Protein 6EF6 (pdb70)

Sequence (325 aa):
DVTIAQQALTHYDVSDNASLRLLNLSENATYLVEDGEHQSILRVHRQDYHQPHEIESELDWLAALRTDSDVTVPTVVPARDGRRVVTVDPADVPRHVVHFEMVGGAEPDEESLTLDDFQTLGRRITASLHEHSQRWTRPAGFGRFSWDWEHCLGDTPRWGRWQDAEGVGASETALLTRAQDLLHRKLEEYGSGPDRYGLIHADLRRLANLLVDSSTPQRTITVIDFDDCGFGWYFYDFGTAVSFIEHDPRLGEEWQESWVAGYRSRREELPAADEAMLPSFVFLRRLLLLAWMGSHTHSRESATTKAISSYAAGSCALAERYLSSDDGLRLT

B-factor: mean 31.36, std 17.3, range [11.2, 111.58]

InterPro domains:
  IPR002575 Aminoglycoside phosphotransferase [PF01636] (32-273)
  IPR008266 Tyrosine-protein kinase, active site [PS00109] (207-219)
  IPR011009 Protein kinase-like domain superfamily [SSF56112] (9-304)
  IPR050249 Pseudomonas-type Homoserine Kinase [PTHR21064] (10-305)

Foldseek 3Di:
DVVVVLVCCVQAPADSPWDWDFFPDDPFTKTWTHRPPFTWIKTKDDPPPDDVLQVVLLVQLQVCCCVPFPAAAWDWDATPVRHAWDWDDDPPDIIIMTITGDDQQGDPVRAWADLVCLLVLLQNLLRSLVCFLVDDGDVPRDDDEPDCCCPDNVNPVLAFLCLAQQNDDVLCVLLVVLVVLLVVLDVVVDQDSVFKTKGLLQSARSQFTFNDPDPPTRTYGYRSVNIDIYTSLLSLLNNCAPNLLPPCNVVSLVSSQNSNCVRDDQDPSNSQCNLSSVLSNLRRVSSNLRSVDDDPVSSVVSSVSSVSSSLQSVCCVVVSNRDSD

Nearest PDB structures (foldseek):
  6ef6-assembly1_A  TM=1.003E+00  e=2.835E-58  Mycolicibacterium smegmatis MC2 155
  6sun-assembly1_A  TM=7.916E-01  e=2.043E-15  Bacillus pumilus
  6sul-assembly2_C  TM=7.879E-01  e=2.146E-15  Bacillus pumilus
  6sv5-assembly1_A  TM=7.777E-01  e=1.215E-14  Bacillus pumilus
  4or5-assembly2_F  TM=3.124E-01  e=9.140E-03  Homo sapiens

Secondary structure (DSSP, 8-state):
-HHHHHHHHTTSSS-TT-EEEE-S-SSSEEEEEEETTEEEEEEEPPTTS--HHHHHHHHHHHHHHHHHSS-B---B---TTS-S-EEE------EEEEEEE--TT-SSSP-B--TT-HHHHHHHHHHHHHHHHH--PPTT----B-SHHHHTSSS-TT--GGGSTT--HHHHHHHHHHHHHHHHHHHHH---TTTEEEE-S---GGGEEES-SSSSS-EEE--GGG-EEEETTHHHHHHTTT-TT-TTHHHHHHHHHHHHHTTS---HHHHTTHHHHHHHHHHHHHHHHHHT--SHHHHHHHHHHHHHHHHHHHHHHHTTTS---

Structure (mmCIF, N/CA/C/O backbone):
data_6EF6
#
_entry.id   6EF6
#
_cell.length_a   72.010
_cell.length_b   70.050
_cell.length_c   60.720
_cell.angle_alpha   90.00
_cell.angle_beta   95.12
_cell.angle_gamma   90.00
#
_symmetry.space_group_name_H-M   'C 1 2 1'
#
loop_
_entity.id
_entity.type
_entity.pdbx_description
1 polymer 'Aminoglycoside phosphotransferase'
2 non-polymer 'BENZOIC ACID'
3 non-polymer (2R)-1-methoxypropan-2-amine
4 non-polymer 'SODIUM ION'
5 non-polymer 'ACETATE ION'
6 water water
#
loop_
_atom_site.group_PDB
_atom_site.id
_atom_site.type_symbol
_atom_site.label_atom_id
_atom_site.label_alt_id
_atom_site.label_comp_id
_atom_site.label_asym_id
_atom_site.label_entity_id
_atom_site.label_seq_id
_atom_site.pdbx_PDB_ins_code
_atom_site.Cartn_x
_atom_site.Cartn_y
_atom_site.Cartn_z
_atom_site.occupancy
_atom_site.B_iso_or_equiv
_atom_site.auth_seq_id
_atom_site.auth_comp_id
_atom_site.auth_asym_id
_atom_site.auth_atom_id
_atom_site.pdbx_PDB_model_num
ATOM 1 N N . ASP A 1 27 ? -0.039 28.524 26.739 1.00 57.02 7 ASP A N 1
ATOM 2 C CA . ASP A 1 27 ? 1.330 28.102 26.443 1.00 65.85 7 ASP A CA 1
ATOM 3 C C . ASP A 1 27 ? 1.390 26.910 25.497 1.00 63.24 7 ASP A C 1
ATOM 4 O O . ASP A 1 27 ? 2.477 26.475 25.103 1.00 51.30 7 ASP A O 1
ATOM 12 N N . VAL A 1 28 ? 0.220 26.378 25.143 1.00 65.01 8 VAL A N 1
ATOM 13 C CA . VAL A 1 28 ? 0.170 25.258 24.210 1.00 56.16 8 VAL A CA 1
ATOM 14 C C . VAL A 1 28 ? 0.587 25.714 22.823 1.00 51.76 8 VAL A C 1
ATOM 15 O O . VAL A 1 28 ? 1.275 24.985 22.099 1.00 50.14 8 VAL A O 1
ATOM 28 N N . THR A 1 29 ? 0.167 26.921 22.425 1.00 50.94 9 THR A N 1
ATOM 29 C CA . THR A 1 29 ? 0.582 27.459 21.134 1.00 51.52 9 THR A CA 1
ATOM 30 C C . THR A 1 29 ? 2.084 27.712 21.106 1.00 42.56 9 THR A C 1
ATOM 31 O O . THR A 1 29 ? 2.714 27.543 20.060 1.00 49.01 9 THR A O 1
ATOM 42 N N . ILE A 1 30 ? 2.680 28.106 22.235 1.00 41.88 10 ILE A N 1
ATOM 43 C CA . ILE A 1 30 ? 4.131 28.245 22.272 1.00 39.93 10 ILE A CA 1
ATOM 44 C C . ILE A 1 30 ? 4.786 26.891 22.072 1.00 39.59 10 ILE A C 1
ATOM 45 O O . ILE A 1 30 ? 5.772 26.763 21.336 1.00 36.80 10 ILE A O 1
ATOM 61 N N . ALA A 1 31 ? 4.259 25.858 22.726 1.00 36.48 11 ALA A N 1
ATOM 62 C CA . ALA A 1 31 ? 4.802 24.524 22.538 1.00 33.42 11 ALA A CA 1
ATOM 63 C C . ALA A 1 31 ? 4.715 24.095 21.083 1.00 34.13 11 ALA A C 1
ATOM 64 O O . ALA A 1 31 ? 5.670 23.524 20.544 1.00 33.43 11 ALA A O 1
ATOM 71 N N . GLN A 1 32 ? 3.601 24.400 20.419 1.00 38.68 12 GLN A N 1
ATOM 72 C CA . GLN A 1 32 ? 3.458 24.043 19.012 1.00 38.72 12 GLN A CA 1
ATOM 73 C C . GLN A 1 32 ? 4.439 24.815 18.148 1.00 39.41 12 GLN A C 1
ATOM 74 O O . GLN A 1 32 ? 5.076 24.243 17.257 1.00 39.72 12 GLN A O 1
ATOM 88 N N . GLN A 1 33 ? 4.557 26.129 18.376 1.00 41.11 13 GLN A N 1
ATOM 89 C CA . GLN A 1 33 ? 5.566 26.898 17.653 1.00 41.32 13 GLN A CA 1
ATOM 90 C C . GLN A 1 33 ? 6.931 26.262 17.807 1.00 34.93 13 GLN A C 1
ATOM 91 O O . GLN A 1 33 ? 7.711 26.200 16.847 1.00 37.41 13 GLN A O 1
ATOM 105 N N . ALA A 1 34 ? 7.260 25.828 19.025 1.00 32.68 14 ALA A N 1
ATOM 106 C CA . ALA A 1 34 ? 8.593 25.305 19.285 1.00 31.03 14 ALA A CA 1
ATOM 107 C C . ALA A 1 34 ? 8.857 24.017 18.524 1.00 31.69 14 ALA A C 1
ATOM 108 O O . ALA A 1 34 ? 10.012 23.725 18.187 1.00 31.79 14 ALA A O 1
ATOM 115 N N . LEU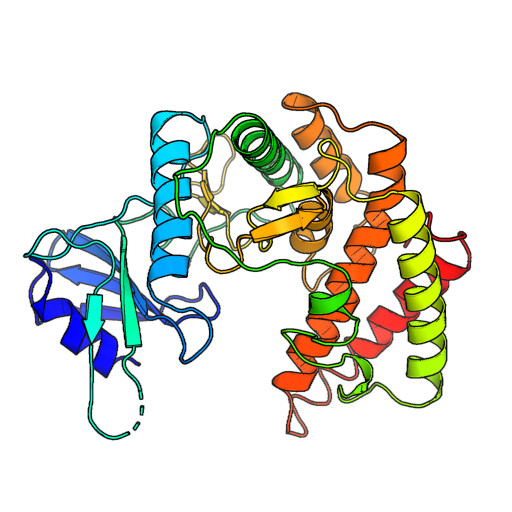 A 1 35 ? 7.824 23.220 18.274 1.00 33.28 15 LEU A N 1
ATOM 116 C CA . LEU A 1 35 ? 8.010 21.957 17.565 1.00 35.39 15 LEU A CA 1
ATOM 117 C C . LEU A 1 35 ? 8.677 22.151 16.218 1.00 36.37 15 LEU A C 1
ATOM 118 O O . LEU A 1 35 ? 9.397 21.262 15.752 1.00 36.03 15 LEU A O 1
ATOM 134 N N . THR A 1 36 ? 8.453 23.280 15.557 1.00 35.25 16 THR A N 1
ATOM 135 C CA . THR A 1 36 ? 9.052 23.414 14.237 1.00 36.40 16 THR A CA 1
ATOM 136 C C . THR A 1 36 ? 10.572 23.460 14.312 1.00 36.38 16 THR A C 1
ATOM 137 O O . THR A 1 36 ? 11.230 23.290 13.276 1.00 36.91 16 THR A O 1
ATOM 148 N N . HIS A 1 37 ? 11.140 23.701 15.493 1.00 33.88 17 HIS A N 1
ATOM 149 C CA . HIS A 1 37 ? 12.593 23.789 15.645 1.00 33.28 17 HIS A CA 1
ATOM 150 C C . HIS A 1 37 ? 13.252 22.452 15.945 1.00 34.65 17 HIS A C 1
ATOM 151 O O . HIS A 1 37 ? 14.473 22.392 16.070 1.00 35.84 17 HIS A O 1
ATOM 165 N N . TYR A 1 38 ? 12.491 21.382 16.012 1.00 33.15 18 TYR A N 1
ATOM 166 C CA . TYR A 1 38 ? 12.982 20.063 16.346 1.00 36.60 18 TYR A CA 1
ATOM 167 C C . TYR A 1 38 ? 12.570 19.085 15.257 1.00 41.89 18 TYR A C 1
ATOM 168 O O . TYR A 1 38 ? 11.664 19.346 14.459 1.00 37.95 18 TYR A O 1
ATOM 186 N N . ASP A 1 39 ? 13.266 17.950 15.229 1.00 38.85 19 ASP A N 1
ATOM 187 C CA . ASP A 1 39 ? 13.024 16.952 14.206 1.00 36.02 19 ASP A CA 1
ATOM 188 C C . ASP A 1 39 ? 11.727 16.199 14.415 1.00 45.20 19 ASP A C 1
ATOM 189 O O . ASP A 1 39 ? 11.217 15.599 13.463 1.00 57.71 19 ASP A O 1
ATOM 198 N N . VAL A 1 40 ? 11.170 16.232 15.619 1.00 39.68 20 VAL A N 1
ATOM 199 C CA . VAL A 1 40 ? 9.866 15.632 15.830 1.00 47.10 20 VAL A CA 1
ATOM 200 C C . VAL A 1 40 ? 8.820 16.380 15.007 1.00 44.70 20 VAL A C 1
ATOM 201 O O . VAL A 1 40 ? 8.868 17.609 14.863 1.00 45.77 20 VAL A O 1
ATOM 214 N N . SER A 1 41 ? 7.863 15.630 14.464 1.00 44.30 21 SER A N 1
ATOM 215 C CA . SER A 1 41 ? 6.848 16.206 13.585 1.00 39.12 21 SER A CA 1
ATOM 216 C C . SER A 1 41 ? 6.188 17.427 14.224 1.00 42.58 21 SER A C 1
ATOM 217 O O . SER A 1 41 ? 5.921 17.461 15.431 1.00 38.66 21 SER A O 1
ATOM 225 N N . ASP A 1 42 ? 5.928 18.439 13.392 1.00 43.86 22 ASP A N 1
ATOM 226 C CA . ASP A 1 42 ? 5.253 19.649 13.845 1.00 43.12 22 ASP A CA 1
ATOM 227 C C . ASP A 1 42 ? 3.813 19.368 14.266 1.00 42.13 22 ASP A C 1
ATOM 228 O O . ASP A 1 42 ? 3.233 20.154 15.028 1.00 41.53 22 ASP A O 1
ATOM 237 N N . ASN A 1 43 ? 3.232 18.264 13.804 1.00 41.69 23 ASN A N 1
ATOM 238 C CA . ASN A 1 43 ? 1.890 17.854 14.205 1.00 44.69 23 ASN A CA 1
ATOM 239 C C . ASN A 1 43 ? 1.895 16.777 15.289 1.00 45.41 23 ASN A C 1
ATOM 240 O O . ASN A 1 43 ? 0.882 16.091 15.477 1.00 52.03 23 ASN A O 1
ATOM 251 N N . ALA A 1 44 ? 3.004 16.628 16.010 1.00 38.57 24 ALA A N 1
ATOM 252 C CA . ALA A 1 44 ? 3.083 15.685 17.118 1.00 37.98 24 ALA A CA 1
ATOM 253 C C . ALA A 1 44 ? 2.023 16.033 18.151 1.00 42.35 24 ALA A C 1
ATOM 254 O O . ALA A 1 44 ? 1.623 17.192 18.297 1.00 42.26 24 ALA A O 1
ATOM 261 N N . SER A 1 45 ? 1.552 15.021 18.863 1.00 41.09 25 SER A N 1
ATOM 262 C CA . SER A 1 45 ? 0.597 15.279 19.923 1.00 41.56 25 SER A CA 1
ATOM 263 C C . SER A 1 45 ? 1.328 15.825 21.142 1.00 37.07 25 SER A C 1
ATOM 264 O O . SER A 1 45 ? 2.497 15.505 21.390 1.00 38.79 25 SER A O 1
ATOM 272 N N . LEU A 1 46 ? 0.629 16.677 21.883 1.00 39.40 26 LEU A N 1
ATOM 273 C CA . LEU A 1 46 ? 1.129 17.269 23.115 1.00 37.85 26 LEU A CA 1
ATOM 274 C C . LEU A 1 46 ? 0.157 16.974 24.245 1.00 38.92 26 LEU A C 1
ATOM 275 O O . LEU A 1 46 ? -1.052 17.145 24.088 1.00 41.30 26 LEU A O 1
ATOM 291 N N . ARG A 1 47 ? 0.689 16.534 25.375 1.00 35.35 27 ARG A N 1
ATOM 292 C CA . ARG A 1 47 ? -0.086 16.217 26.575 1.00 35.08 27 ARG A CA 1
ATOM 293 C C . ARG A 1 47 ? 0.534 17.008 27.715 1.00 34.34 27 ARG A C 1
ATOM 294 O O . ARG A 1 47 ? 1.720 16.822 28.030 1.00 34.19 27 ARG A O 1
ATOM 315 N N . LEU A 1 48 ? -0.244 17.883 28.341 1.00 34.66 28 LEU A N 1
ATOM 316 C CA . LEU A 1 48 ? 0.275 18.643 29.482 1.00 34.36 28 LEU A CA 1
ATOM 317 C C . LEU A 1 48 ? 0.510 17.731 30.684 1.00 29.97 28 LEU A C 1
ATOM 318 O O . LEU A 1 48 ? -0.403 17.037 31.136 1.00 34.28 28 LEU A O 1
ATOM 334 N N . LEU A 1 49 ? 1.730 17.753 31.224 1.00 31.69 29 LEU A N 1
ATOM 335 C CA . LEU A 1 49 ? 2.098 16.929 32.370 1.00 34.77 29 LEU A CA 1
ATOM 336 C C . LEU A 1 49 ? 1.962 17.717 33.673 1.00 33.17 29 LEU A C 1
ATOM 337 O O . LEU A 1 49 ? 2.045 18.948 33.698 1.00 33.45 29 LEU A O 1
ATOM 353 N N . ASN A 1 50 ? 1.751 16.994 34.769 1.00 30.82 30 ASN A N 1
ATOM 354 C CA . ASN A 1 50 ? 1.542 17.626 36.076 1.00 29.11 30 ASN A CA 1
ATOM 355 C C . ASN A 1 50 ? 2.870 17.750 36.829 1.00 30.61 30 ASN A C 1
ATOM 356 O O . ASN A 1 50 ? 3.033 17.296 37.960 1.00 34.35 30 ASN A O 1
ATOM 367 N N . LEU A 1 51 ? 3.801 18.402 36.175 1.00 27.90 31 LEU A N 1
ATOM 368 C CA . LEU A 1 51 ? 5.159 18.554 36.672 1.00 29.01 31 LEU A CA 1
ATOM 369 C C . LEU A 1 51 ? 5.554 20.001 36.449 1.00 42.42 31 LEU A C 1
ATOM 370 O O . LEU A 1 51 ? 5.175 20.602 35.440 1.00 56.29 31 LEU A O 1
ATOM 386 N N . SER A 1 52 ? 6.290 20.561 37.405 1.00 40.48 32 SER A N 1
ATOM 387 C CA . SER A 1 52 ? 6.938 21.864 37.267 1.00 34.16 32 SER A CA 1
ATOM 388 C C . SER A 1 52 ? 5.981 23.043 37.363 1.00 30.98 32 SER A C 1
ATOM 389 O O . SER A 1 52 ? 4.819 22.910 37.022 1.00 32.95 32 SER A O 1
ATOM 397 N N . GLU A 1 53 ? 6.474 24.215 37.768 1.00 36.81 33 GLU A N 1
ATOM 398 C CA . GLU A 1 53 ? 5.708 25.450 37.608 1.00 44.07 33 GLU A CA 1
ATOM 399 C C . GLU A 1 53 ? 5.683 25.930 36.158 1.00 38.96 33 GLU A C 1
ATOM 400 O O . GLU A 1 53 ? 4.843 26.764 35.801 1.00 39.57 33 GLU A O 1
ATOM 412 N N . ASN A 1 54 ? 6.601 25.455 35.329 1.00 28.59 34 ASN A N 1
ATOM 413 C CA . ASN A 1 54 ? 6.569 25.714 33.900 1.00 29.49 34 ASN A CA 1
ATOM 414 C C . ASN A 1 54 ? 5.614 24.715 33.255 1.00 32.05 34 ASN A C 1
ATOM 415 O O . ASN A 1 54 ? 5.305 23.658 33.822 1.00 39.57 34 ASN A O 1
ATOM 426 N N . ALA A 1 55 ? 5.134 25.053 32.069 1.00 30.99 35 ALA A N 1
ATOM 427 C CA . ALA A 1 55 ? 4.290 24.136 31.311 1.00 31.53 35 ALA A CA 1
ATOM 428 C C . ALA A 1 55 ? 5.188 23.092 30.658 1.00 32.51 35 ALA A C 1
ATOM 429 O O . ALA A 1 55 ? 6.053 23.436 29.854 1.00 34.11 35 ALA A O 1
ATOM 436 N N . THR A 1 56 ? 4.995 21.821 31.002 1.00 27.19 36 THR A N 1
ATOM 437 C CA . THR A 1 56 ? 5.807 20.724 30.490 1.00 30.51 36 THR A CA 1
ATOM 438 C C . THR A 1 56 ? 4.900 19.715 29.799 1.00 28.72 36 THR A C 1
ATOM 439 O O . THR A 1 56 ? 3.827 19.393 30.319 1.00 32.38 36 THR A O 1
ATOM 450 N N . TYR A 1 57 ? 5.277 19.298 28.590 1.00 28.98 37 TYR A N 1
ATOM 451 C CA . TYR A 1 57 ? 4.418 18.497 27.727 1.00 28.89 37 TYR A CA 1
ATOM 452 C C . TYR A 1 57 ? 5.108 17.205 27.326 1.00 32.89 37 TYR A C 1
ATOM 453 O O . TYR A 1 57 ? 6.297 17.195 26.982 1.00 31.66 37 TYR A O 1
ATOM 471 N N . LEU A 1 58 ? 4.341 16.122 27.330 1.00 34.02 38 LEU A N 1
ATOM 472 C CA . LEU A 1 58 ? 4.765 14.879 26.701 1.00 31.44 38 LEU A CA 1
ATOM 473 C C . LEU A 1 58 ? 4.508 15.000 25.212 1.00 29.63 38 LEU A C 1
ATOM 474 O O . LEU A 1 58 ? 3.367 15.229 24.797 1.00 32.31 38 LEU A O 1
ATOM 490 N N . VAL A 1 59 ? 5.559 14.848 24.411 1.00 30.88 39 VAL A N 1
ATOM 491 C CA . VAL A 1 59 ? 5.472 14.937 22.953 1.00 30.94 39 VAL A CA 1
ATOM 492 C C . VAL A 1 59 ? 5.447 13.522 22.396 1.00 36.26 39 VAL A C 1
ATOM 493 O O . VAL A 1 59 ? 6.365 12.734 22.659 1.00 35.30 39 VAL A O 1
ATOM 506 N N . GLU A 1 60 ? 4.441 13.201 21.586 1.00 37.75 40 GLU A N 1
ATOM 507 C CA . GLU A 1 60 ? 4.301 11.853 21.042 1.00 37.64 40 GLU A CA 1
ATOM 508 C C . GLU A 1 60 ? 4.153 11.925 19.532 1.00 37.34 40 GLU A C 1
ATOM 509 O O . GLU A 1 60 ? 3.244 12.587 19.027 1.00 40.71 40 GLU A O 1
ATOM 521 N N . ASP A 1 61 ? 5.052 11.249 18.825 1.00 46.24 41 ASP A N 1
ATOM 522 C CA . ASP A 1 61 ? 5.110 11.274 17.364 1.00 48.91 41 ASP A CA 1
ATOM 523 C C . ASP A 1 61 ? 5.269 9.816 16.951 1.00 48.99 41 ASP A C 1
ATOM 524 O O . ASP A 1 61 ? 6.388 9.304 16.876 1.00 62.25 41 ASP A O 1
ATOM 533 N N . GLY A 1 62 ? 4.148 9.142 16.706 1.00 47.26 42 GLY A N 1
ATOM 534 C CA . GLY A 1 62 ? 4.178 7.708 16.506 1.00 52.38 42 GLY A CA 1
ATOM 535 C C . GLY A 1 62 ? 4.803 7.018 17.701 1.00 53.00 42 GLY A C 1
ATOM 536 O O . GLY A 1 62 ? 4.273 7.097 18.812 1.00 50.24 42 GLY A O 1
ATOM 540 N N . GLU A 1 63 ? 5.955 6.373 17.497 1.00 60.34 43 GLU A N 1
A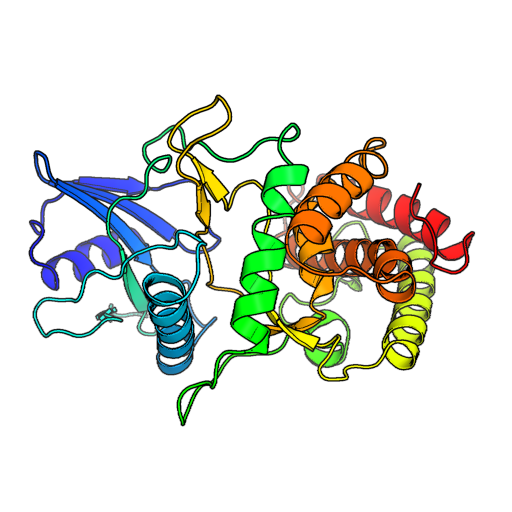TOM 541 C CA . GLU A 1 63 ? 6.648 5.697 18.590 1.00 55.37 43 GLU A CA 1
ATOM 542 C C . GLU A 1 63 ? 7.446 6.662 19.453 1.00 46.72 43 GLU A C 1
ATOM 543 O O . GLU A 1 63 ? 7.669 6.388 20.637 1.00 51.42 43 GLU A O 1
ATOM 555 N N . HIS A 1 64 ? 7.895 7.779 18.888 1.00 44.83 44 HIS A N 1
ATOM 556 C CA . HIS A 1 64 ? 8.800 8.671 19.599 1.00 39.09 44 HIS A CA 1
ATOM 557 C C . HIS A 1 64 ? 8.081 9.376 20.746 1.00 36.53 44 HIS A C 1
ATOM 558 O O . HIS A 1 64 ? 6.964 9.871 20.577 1.00 38.91 44 HIS A O 1
ATOM 572 N N . GLN A 1 65 ? 8.712 9.395 21.919 1.00 37.06 45 GLN A N 1
ATOM 573 C CA . GLN A 1 65 ? 8.276 10.199 23.053 1.00 35.38 45 GLN A CA 1
ATOM 574 C C . GLN A 1 65 ? 9.407 11.120 23.472 1.00 31.90 45 GLN A C 1
ATOM 575 O O . GLN A 1 65 ? 10.575 10.730 23.420 1.00 33.04 45 GLN A O 1
ATOM 589 N N . SER A 1 66 ? 9.057 12.344 23.866 1.00 30.07 46 SER A N 1
ATOM 590 C CA . SER A 1 66 ? 10.014 13.279 24.452 1.00 26.72 46 SER A CA 1
ATOM 591 C C . SER A 1 66 ? 9.250 14.309 25.276 1.00 26.38 46 SER A C 1
ATOM 592 O O . SER A 1 66 ? 8.028 14.250 25.384 1.00 28.24 46 SER A O 1
ATOM 600 N N . ILE A 1 67 ? 9.990 15.209 25.920 1.00 25.75 47 ILE A N 1
ATOM 601 C CA . ILE A 1 67 ? 9.418 16.161 26.864 1.00 27.66 47 ILE A CA 1
ATOM 602 C C . ILE A 1 67 ? 9.798 17.584 26.482 1.00 26.90 47 ILE A C 1
ATOM 603 O O . ILE A 1 67 ? 10.984 17.900 26.304 1.00 28.51 47 ILE A O 1
ATOM 619 N N . LEU A 1 68 ? 8.804 18.457 26.382 1.00 25.13 48 LEU A N 1
ATOM 620 C CA . LEU A 1 68 ? 9.051 19.852 26.037 1.00 28.03 48 LEU A CA 1
ATOM 621 C C . LEU A 1 68 ? 8.704 20.747 27.228 1.00 26.00 48 LEU A C 1
ATOM 622 O O . LEU A 1 68 ? 7.567 20.717 27.717 1.00 29.69 48 LEU A O 1
ATOM 638 N N . ARG A 1 69 ? 9.663 21.534 27.704 1.00 25.12 49 ARG A N 1
ATOM 639 C CA . ARG A 1 69 ? 9.461 22.451 28.822 1.00 22.60 49 ARG A CA 1
ATOM 640 C C . AR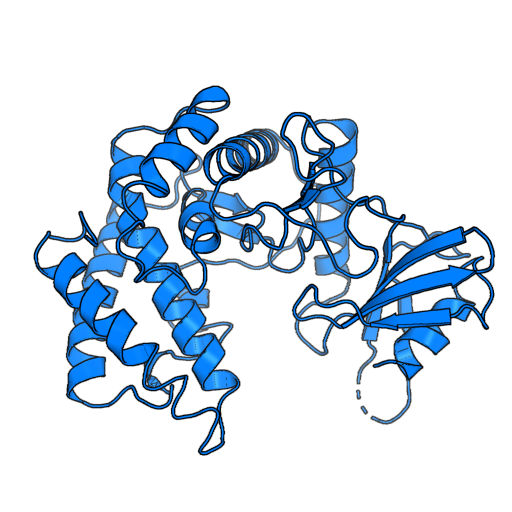G A 1 69 ? 9.360 23.894 28.318 1.00 24.62 49 ARG A C 1
ATOM 641 O O . ARG A 1 69 ? 10.332 24.429 27.766 1.00 27.96 49 ARG A O 1
ATOM 662 N N . VAL A 1 70 ? 8.213 24.535 28.527 1.00 24.19 50 VAL A N 1
ATOM 663 C CA . VAL A 1 70 ? 8.008 25.935 28.146 1.00 25.95 50 VAL A CA 1
ATOM 664 C C . VAL A 1 70 ? 8.181 26.798 29.399 1.00 27.04 50 VAL A C 1
ATOM 665 O O . VAL A 1 70 ? 7.379 26.728 30.332 1.00 27.98 50 VAL A O 1
ATOM 678 N N . HIS A 1 71 ? 9.216 27.635 29.433 1.00 27.41 51 HIS A N 1
ATOM 679 C CA . HIS A 1 71 ? 9.519 28.401 30.637 1.00 26.62 51 HIS A CA 1
ATOM 680 C C . HIS A 1 71 ? 8.511 29.515 30.836 1.00 29.59 51 HIS A C 1
ATOM 681 O O . HIS A 1 71 ? 8.114 30.209 29.892 1.00 30.60 51 HIS A O 1
ATOM 695 N N . ARG A 1 72 ? 8.072 29.679 32.075 1.00 28.65 52 ARG A N 1
ATOM 696 C CA . ARG A 1 72 ? 7.176 30.771 32.343 1.00 32.10 52 ARG A CA 1
ATOM 697 C C . ARG A 1 72 ? 7.879 32.109 32.113 1.00 31.50 52 ARG A C 1
ATOM 698 O O . ARG A 1 72 ? 9.106 32.203 32.033 1.00 34.47 52 ARG A O 1
ATOM 719 N N . GLN A 1 73 ? 7.063 33.138 31.923 1.00 37.96 53 GLN A N 1
ATOM 720 C CA . GLN A 1 73 ? 7.571 34.443 31.542 1.00 44.58 53 GLN A CA 1
ATOM 721 C C . GLN A 1 73 ? 8.360 35.061 32.686 1.00 45.79 53 GLN A C 1
ATOM 722 O O . GLN A 1 73 ? 7.986 34.943 33.852 1.00 45.31 53 GLN A O 1
ATOM 736 N N . ASP A 1 74 ? 9.481 35.694 32.348 1.00 50.65 54 ASP A N 1
ATOM 737 C CA . ASP A 1 74 ? 10.217 36.628 33.190 1.00 55.15 54 ASP A CA 1
ATOM 738 C C . ASP A 1 74 ? 11.049 35.966 34.292 1.00 52.08 54 ASP A C 1
ATOM 739 O O . ASP A 1 74 ? 11.800 36.666 34.969 1.00 59.91 54 ASP A O 1
ATOM 748 N N . TYR A 1 75 ? 10.963 34.655 34.493 1.00 43.07 55 TYR A N 1
ATOM 749 C CA . TYR A 1 75 ? 11.672 34.066 35.632 1.00 37.64 55 TYR A CA 1
ATOM 750 C C . TYR A 1 75 ? 13.168 33.964 35.377 1.00 35.68 55 TYR A C 1
ATOM 751 O O . TYR A 1 75 ? 13.961 34.273 36.273 1.00 48.54 55 TYR A O 1
ATOM 769 N N . HIS A 1 76 ? 13.587 33.535 34.176 1.00 27.40 56 HIS A N 1
ATOM 770 C CA . HIS A 1 76 ? 15.005 33.440 33.864 1.00 26.34 56 HIS A CA 1
ATOM 771 C C . HIS A 1 76 ? 15.309 34.127 32.546 1.00 31.65 56 HIS A C 1
ATOM 772 O O . HIS A 1 76 ? 14.463 34.189 31.650 1.00 32.31 56 HIS A O 1
ATOM 786 N N . GLN A 1 77 ? 16.560 34.573 32.426 1.00 31.10 57 GLN A N 1
ATOM 787 C CA . GLN A 1 77 ? 17.169 34.916 31.155 1.00 35.00 57 GLN A CA 1
ATOM 788 C C . GLN A 1 77 ? 17.773 33.676 30.516 1.00 32.48 57 GLN A C 1
ATOM 789 O O . GLN A 1 77 ? 18.079 32.693 31.196 1.00 26.42 57 GLN A O 1
ATOM 803 N N . PRO A 1 78 ? 18.024 33.692 29.213 1.00 31.45 58 PRO A N 1
ATOM 804 C CA . PRO A 1 78 ? 18.510 32.456 28.575 1.00 28.53 58 PRO A CA 1
ATOM 805 C C . PRO A 1 78 ? 19.855 31.976 29.088 1.00 25.99 58 PRO A C 1
ATOM 806 O O . PRO A 1 78 ? 20.048 30.770 29.197 1.00 27.05 58 PRO A O 1
ATOM 817 N N . HIS A 1 79 ? 20.785 32.867 29.412 1.00 26.80 59 HIS A N 1
ATOM 818 C CA . HIS A 1 79 ? 22.082 32.416 29.906 1.00 29.67 59 HIS A CA 1
ATOM 819 C C . HIS A 1 79 ? 21.953 31.669 31.222 1.00 25.66 59 HIS A C 1
ATOM 820 O O . HIS A 1 79 ? 22.729 30.747 31.492 1.00 26.47 59 HIS A O 1
ATOM 834 N N . GLU A 1 80 ? 20.966 32.040 32.050 1.00 27.82 60 GLU A N 1
ATOM 835 C CA . GLU A 1 80 ? 20.713 31.320 33.295 1.00 27.14 60 GLU A CA 1
ATOM 836 C C . GLU A 1 80 ? 20.234 29.909 33.014 1.00 21.92 60 GLU A C 1
ATOM 837 O O . GLU A 1 80 ? 20.670 28.962 33.660 1.00 20.42 60 GLU A O 1
ATOM 849 N N . ILE A 1 81 ? 19.337 29.750 32.037 1.00 23.42 61 ILE A N 1
ATOM 850 C CA . ILE A 1 81 ? 18.876 28.418 31.657 1.00 21.41 61 ILE A CA 1
ATOM 851 C C . ILE A 1 81 ? 20.040 27.601 31.116 1.00 20.81 61 ILE A C 1
ATOM 852 O O . ILE A 1 81 ? 20.219 26.435 31.480 1.00 20.56 61 ILE A O 1
ATOM 868 N N . GLU A 1 82 ? 20.884 28.224 30.290 1.00 22.95 62 GLU A N 1
ATOM 869 C CA . GLU A 1 82 ? 22.074 27.535 29.794 1.00 23.36 62 GLU A CA 1
ATOM 870 C C . GLU A 1 82 ? 22.959 27.037 30.933 1.00 22.50 62 GLU A C 1
ATOM 871 O O . GLU A 1 82 ? 23.515 25.943 30.842 1.00 23.72 62 GLU A O 1
ATOM 883 N N . SER A 1 83 ? 23.085 27.808 32.021 1.00 21.09 63 SER A N 1
ATOM 884 C CA . SER A 1 83 ? 23.853 27.368 33.177 1.00 21.22 63 SER A CA 1
ATOM 885 C C . SER A 1 83 ? 23.241 26.137 33.845 1.00 20.05 63 SER A C 1
ATOM 886 O O . SER A 1 83 ? 23.971 25.239 34.284 1.00 22.56 63 SER A O 1
ATOM 894 N N . GLU A 1 84 ? 21.904 26.078 33.973 1.00 19.71 64 GLU A N 1
ATOM 895 C CA . GLU A 1 84 ? 21.257 24.866 34.471 1.00 19.04 64 GLU A CA 1
ATOM 896 C C . GLU A 1 84 ? 21.663 23.697 33.597 1.00 18.47 64 GLU A C 1
ATOM 897 O O . GLU A 1 84 ? 22.020 22.629 34.096 1.00 18.84 64 GLU A O 1
ATOM 909 N N . LEU A 1 85 ? 21.549 23.873 32.277 1.00 19.28 65 LEU A N 1
ATOM 910 C CA . LEU A 1 85 ? 21.853 22.793 31.338 1.00 20.40 65 LEU A CA 1
ATOM 911 C C . LEU A 1 85 ? 23.322 22.376 31.415 1.00 22.56 65 LEU A C 1
ATOM 912 O O . LEU A 1 85 ? 23.627 21.200 31.246 1.00 23.45 65 LEU A O 1
ATOM 928 N N . ASP A 1 86 ? 24.231 23.306 31.703 1.00 21.32 66 ASP A N 1
ATOM 929 C CA . ASP A 1 86 ? 25.635 22.930 31.911 1.00 21.02 66 ASP A CA 1
ATOM 930 C C . ASP A 1 86 ? 25.800 22.046 33.144 1.00 22.76 66 ASP A C 1
ATOM 931 O O . ASP A 1 86 ? 26.592 21.094 33.135 1.00 24.11 66 ASP A O 1
ATOM 940 N N . TRP A 1 87 ? 25.040 22.306 34.230 1.00 19.78 67 TRP A N 1
ATOM 941 C CA . TRP A 1 87 ? 25.115 21.393 35.358 1.00 19.34 67 TRP A CA 1
ATOM 942 C C . TRP A 1 87 ? 24.557 20.026 34.984 1.00 21.29 67 TRP A C 1
ATOM 943 O O . TRP A 1 87 ? 25.135 18.987 35.356 1.00 20.80 67 TRP A O 1
ATOM 964 N N . LEU A 1 88 ? 23.425 19.993 34.264 1.00 20.55 68 LEU A N 1
ATOM 965 C CA . LEU A 1 88 ? 22.888 18.698 33.862 1.00 22.72 68 LEU A CA 1
ATOM 966 C C . LEU A 1 88 ? 23.903 17.919 33.053 1.00 22.11 68 LEU A C 1
ATOM 967 O O . LEU A 1 88 ? 24.062 16.708 33.252 1.00 23.35 68 LEU A O 1
ATOM 983 N N . ALA A 1 89 ? 24.608 18.592 32.152 1.00 22.15 69 ALA A N 1
ATOM 984 C CA . ALA A 1 89 ? 25.581 17.895 31.318 1.00 24.07 69 ALA A CA 1
ATOM 985 C C . ALA A 1 89 ? 26.709 17.303 32.155 1.00 23.95 69 ALA A C 1
ATOM 986 O O . ALA A 1 89 ? 27.187 16.194 31.873 1.00 26.57 69 ALA A O 1
ATOM 993 N N . ALA A 1 90 ? 27.152 18.028 33.181 1.00 22.87 70 ALA A N 1
ATOM 994 C CA . ALA A 1 90 ? 28.201 17.523 34.070 1.00 23.70 70 ALA A CA 1
ATOM 995 C C . ALA A 1 90 ? 27.686 16.381 34.932 1.00 24.34 70 ALA A C 1
ATOM 996 O O . ALA A 1 90 ? 28.385 15.385 35.129 1.00 24.53 70 ALA A O 1
ATOM 1003 N N . LEU A 1 91 ? 26.452 16.489 35.426 1.00 23.05 71 LEU A N 1
ATOM 1004 C CA . LEU A 1 91 ? 25.874 15.398 36.215 1.00 23.56 71 LEU A CA 1
ATOM 1005 C C . LEU A 1 91 ? 25.731 14.139 35.366 1.00 23.99 71 LEU A C 1
ATOM 1006 O O . LEU A 1 91 ? 25.978 13.029 35.847 1.00 27.57 71 LEU A O 1
ATOM 1022 N N . ARG A 1 92 ? 25.370 14.286 34.090 1.00 24.65 72 ARG A N 1
ATOM 1023 C CA . ARG A 1 92 ? 25.199 13.111 33.236 1.00 30.71 72 ARG A CA 1
ATOM 1024 C C . ARG A 1 92 ? 26.488 12.313 33.118 1.00 33.04 72 ARG A C 1
ATOM 1025 O O . ARG A 1 92 ? 26.482 11.081 33.214 1.00 39.84 72 ARG A O 1
ATOM 1046 N N . THR A 1 93 ? 27.602 12.995 32.908 1.00 33.39 73 THR A N 1
ATOM 1047 C CA . THR A 1 93 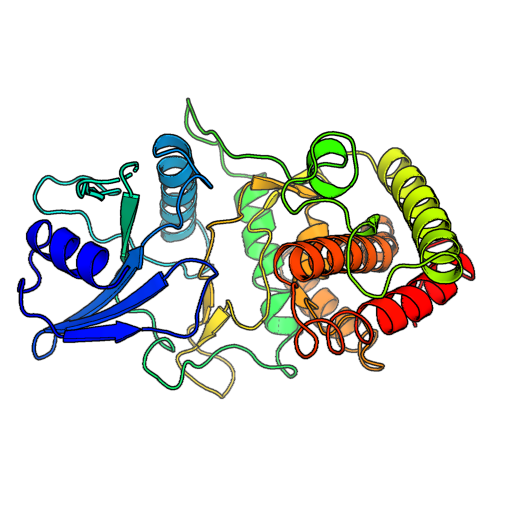? 28.846 12.299 32.631 1.00 42.40 73 THR A CA 1
ATOM 1048 C C . THR A 1 93 ? 29.666 11.989 33.876 1.00 37.64 73 THR A C 1
ATOM 1049 O O . THR A 1 93 ? 30.495 11.063 33.830 1.00 38.49 73 THR A O 1
ATOM 1060 N N . ASP A 1 94 ? 29.483 12.730 34.973 1.00 29.85 74 ASP A N 1
ATOM 1061 C CA . ASP A 1 94 ? 30.406 12.667 36.103 1.00 32.42 74 ASP A CA 1
ATOM 1062 C C . ASP A 1 94 ? 29.741 12.347 37.433 1.00 28.72 74 ASP A C 1
ATOM 1063 O O . ASP A 1 94 ? 30.418 12.378 38.471 1.00 34.93 74 ASP A O 1
ATOM 1072 N N . SER A 1 95 ? 28.465 12.003 37.461 1.00 25.14 75 SER A N 1
ATOM 1073 C CA . SER A 1 95 ? 27.864 11.615 38.718 1.00 26.57 75 SER A CA 1
ATOM 1074 C C . SER A 1 95 ? 26.957 10.404 38.530 1.00 25.93 75 SER A C 1
ATOM 1075 O O . SER A 1 95 ? 26.549 10.085 37.416 1.00 30.68 75 SER A O 1
ATOM 1083 N N . ASP A 1 96 ? 26.618 9.744 39.629 1.00 29.37 76 ASP A N 1
ATOM 1084 C CA . ASP A 1 96 ? 25.740 8.589 39.526 1.00 35.16 76 ASP A CA 1
ATOM 1085 C C . ASP A 1 96 ? 24.279 8.967 39.613 1.00 32.35 76 ASP A C 1
ATOM 1086 O O . ASP A 1 96 ? 23.421 8.080 39.649 1.00 35.72 76 ASP A O 1
ATOM 1095 N N . VAL A 1 97 ? 23.981 10.260 39.630 1.00 24.45 77 VAL A N 1
ATOM 1096 C CA . VAL A 1 97 ? 22.595 10.730 39.581 1.00 23.30 77 VAL A CA 1
ATOM 1097 C C . VAL A 1 97 ? 22.133 10.713 38.134 1.00 23.20 77 VAL A C 1
ATOM 1098 O O . VAL A 1 97 ? 22.828 11.234 37.253 1.00 25.16 77 VAL A O 1
ATOM 1111 N N . THR A 1 98 ? 20.950 10.151 37.897 1.00 21.97 78 THR A N 1
ATOM 1112 C CA . THR A 1 98 ? 20.321 10.187 36.580 1.00 22.30 78 THR A CA 1
ATOM 1113 C C . THR A 1 98 ? 19.544 11.498 36.447 1.00 19.86 78 THR A C 1
ATOM 1114 O O . THR A 1 98 ? 18.719 11.823 37.303 1.00 19.31 78 THR A O 1
ATOM 1125 N N . VAL A 1 99 ? 19.793 12.234 35.360 1.00 20.37 79 VAL A N 1
ATOM 1126 C CA . VAL A 1 99 ? 19.163 13.529 35.106 1.00 19.24 79 VAL A CA 1
ATOM 1127 C C . VAL A 1 99 ? 18.632 13.592 33.675 1.00 21.78 79 VAL A C 1
ATOM 1128 O O . VAL A 1 99 ? 18.964 12.719 32.877 1.00 24.88 79 VAL A O 1
ATOM 1141 N N . PRO A 1 100 ? 17.883 14.613 33.297 1.00 22.24 80 PRO A N 1
ATOM 1142 C CA . PRO A 1 100 ? 17.393 14.687 31.913 1.00 25.09 80 PRO A CA 1
ATOM 1143 C C . PRO A 1 100 ? 18.511 14.953 30.923 1.00 23.14 80 PRO A C 1
ATOM 1144 O O . PRO A 1 100 ? 19.518 15.587 31.243 1.00 24.59 80 PRO A O 1
ATOM 1155 N N . THR A 1 101 ? 18.290 14.481 29.694 1.00 25.75 81 THR A N 1
ATOM 1156 C CA . THR A 1 101 ? 19.180 14.720 28.564 1.00 23.14 81 THR A CA 1
ATOM 1157 C C . THR A 1 101 ? 18.534 15.708 27.606 1.00 24.43 81 THR A C 1
ATOM 1158 O O . THR A 1 101 ? 17.420 15.486 27.125 1.00 24.53 81 THR A O 1
ATOM 1169 N N . VAL A 1 102 ? 19.248 16.786 27.301 1.00 24.37 82 VAL A N 1
ATOM 1170 C CA . VAL A 1 102 ? 18.705 17.803 26.423 1.00 23.45 82 VAL A CA 1
ATOM 1171 C C . VAL A 1 102 ? 18.688 17.287 24.983 1.00 26.98 82 VAL A C 1
ATOM 1172 O O . VAL A 1 102 ? 19.626 16.616 24.530 1.00 25.68 82 VAL A O 1
ATOM 1185 N N . VAL A 1 103 ? 17.610 17.585 24.265 1.00 27.82 83 VAL A N 1
ATOM 1186 C CA . VAL A 1 103 ? 17.512 17.339 22.821 1.00 28.22 83 VAL A CA 1
ATOM 1187 C C . VAL A 1 103 ? 17.812 18.659 22.117 1.00 27.43 83 VAL A C 1
ATOM 1188 O O . VAL A 1 103 ? 17.009 19.594 22.225 1.00 29.23 83 VAL A O 1
ATOM 1201 N N . PRO A 1 104 ? 18.924 18.785 21.408 1.00 30.46 84 PRO A N 1
ATOM 1202 C CA . PRO A 1 104 ? 19.173 20.045 20.705 1.00 32.15 84 PRO A CA 1
ATOM 1203 C C . PRO A 1 104 ? 18.200 20.267 19.561 1.00 31.05 84 PRO A C 1
ATOM 1204 O O . PRO A 1 104 ? 17.681 19.326 18.952 1.00 30.34 84 PRO A O 1
ATOM 1215 N N . ALA A 1 105 ? 17.965 21.545 19.288 1.00 30.39 85 ALA A N 1
ATOM 1216 C CA . ALA A 1 105 ? 17.125 21.960 18.174 1.00 28.76 85 ALA A CA 1
ATOM 1217 C C . ALA A 1 105 ? 17.837 21.669 16.859 1.00 32.14 85 ALA A C 1
ATOM 1218 O O . ALA A 1 105 ? 18.990 21.204 16.834 1.00 30.55 85 ALA A O 1
ATOM 1225 N N . ARG A 1 106 ? 17.162 21.988 15.745 1.00 31.01 86 ARG A N 1
ATOM 1226 C CA . ARG A 1 106 ? 17.690 21.615 14.439 1.00 32.32 86 ARG A CA 1
ATOM 1227 C C . ARG A 1 106 ? 18.944 22.390 14.064 1.00 35.15 86 ARG A C 1
ATOM 1228 O O . ARG A 1 106 ? 19.639 21.992 13.124 1.00 34.43 86 ARG A O 1
ATOM 1249 N N . ASP A 1 107 ? 19.227 23.489 14.759 1.00 32.64 87 ASP A N 1
ATOM 1250 C CA . ASP A 1 107 ? 20.434 24.271 14.552 1.00 33.39 87 ASP A CA 1
ATOM 1251 C C . ASP A 1 107 ? 21.455 24.031 15.650 1.00 32.69 87 ASP A C 1
ATOM 1252 O O . ASP A 1 107 ? 22.485 24.715 15.689 1.00 34.31 87 ASP A O 1
ATOM 1261 N N . GLY A 1 108 ? 21.198 23.064 16.507 1.00 31.50 88 GLY A N 1
ATOM 1262 C CA . GLY A 1 108 ? 22.158 22.652 17.511 1.00 37.12 88 GLY A CA 1
ATOM 1263 C C . GLY A 1 108 ? 22.026 23.351 18.837 1.00 36.22 88 GLY A C 1
ATOM 1264 O O . GLY A 1 108 ? 22.756 23.007 19.775 1.00 41.81 88 GLY A O 1
ATOM 1268 N N . ARG A 1 109 ? 21.142 24.314 18.972 1.00 36.53 89 ARG A N 1
ATOM 1269 C CA . ARG A 1 109 ? 21.085 25.046 20.222 1.00 36.69 89 ARG A CA 1
ATOM 1270 C C . ARG A 1 109 ? 20.220 24.321 21.237 1.00 30.73 89 ARG A C 1
ATOM 1271 O O . ARG A 1 109 ? 19.331 23.537 20.894 1.00 29.49 89 ARG A O 1
ATOM 1292 N N . ARG A 1 110 ? 20.513 24.569 22.504 1.00 30.67 90 ARG A N 1
ATOM 1293 C CA . ARG A 1 110 ? 19.820 23.878 23.578 1.00 26.16 90 ARG A CA 1
ATOM 1294 C C . ARG A 1 110 ? 18.572 24.604 24.039 1.00 28.81 90 ARG A C 1
ATOM 1295 O O . ARG A 1 110 ? 17.634 23.958 24.504 1.00 29.79 90 ARG A O 1
ATOM 1316 N N . VAL A 1 111 ? 18.560 25.928 23.987 1.00 29.76 91 VAL A N 1
ATOM 1317 C CA . VAL A 1 111 ? 17.412 26.728 24.408 1.00 28.75 91 VAL A CA 1
ATOM 1318 C C . VAL A 1 111 ? 16.818 27.392 23.176 1.00 29.90 91 VAL A C 1
ATOM 1319 O O . VAL A 1 111 ? 17.486 28.198 22.520 1.00 33.36 91 VAL A O 1
ATOM 1332 N N . VAL A 1 112 ? 15.558 27.075 22.878 1.00 30.05 92 VAL A N 1
ATOM 1333 C CA . VAL A 1 112 ? 14.829 27.688 21.765 1.00 32.73 92 VAL A CA 1
ATOM 1334 C C . VAL A 1 112 ? 13.980 28.810 22.335 1.00 30.00 92 VAL A C 1
ATOM 1335 O O . VAL A 1 112 ? 13.168 28.572 23.232 1.00 32.57 92 VAL A O 1
ATOM 1348 N N . THR A 1 113 ? 14.116 30.013 21.783 1.00 33.76 93 THR A N 1
ATOM 1349 C CA . THR A 1 113 ? 13.299 31.150 22.181 1.00 39.86 93 THR A CA 1
ATOM 1350 C C . THR A 1 113 ? 12.300 31.421 21.079 1.00 36.56 93 THR A C 1
ATOM 1351 O O . THR A 1 113 ? 12.694 31.582 19.921 1.00 39.51 93 THR A O 1
ATOM 1362 N N . VAL A 1 114 ? 11.013 31.467 21.427 1.00 35.64 94 VAL A N 1
ATOM 1363 C CA . VAL A 1 114 ? 10.016 31.766 20.408 1.00 43.78 94 VAL A CA 1
ATOM 1364 C C . VAL A 1 114 ? 9.242 33.011 20.801 1.00 39.42 94 VAL A C 1
ATOM 1365 O O . VAL A 1 114 ? 8.959 33.268 21.974 1.00 40.33 94 VAL A O 1
ATOM 1378 N N . ASP A 1 115 ? 8.878 33.770 19.779 1.00 42.09 95 ASP A N 1
ATOM 1379 C CA . ASP A 1 115 ? 8.276 35.079 19.930 1.00 55.81 95 ASP A CA 1
ATOM 1380 C C . ASP A 1 115 ? 6.885 35.033 19.323 1.00 59.39 95 ASP A C 1
ATOM 1381 O O . ASP A 1 115 ? 6.763 34.882 18.095 1.00 70.85 95 ASP A O 1
ATOM 1390 N N . PRO A 1 116 ? 5.825 35.134 20.104 1.00 50.81 96 PRO A N 1
ATOM 1391 C CA . PRO A 1 116 ? 4.540 35.554 19.519 1.00 67.63 96 PRO A CA 1
ATOM 1392 C C . PRO A 1 116 ? 4.407 37.072 19.501 1.00 74.68 96 PRO A C 1
ATOM 1393 O O . PRO A 1 116 ? 5.374 37.780 19.798 1.00 76.28 96 PRO A O 1
ATOM 1404 N N . ALA A 1 117 ? 3.232 37.594 19.154 1.00 79.33 97 ALA A N 1
ATOM 1405 C CA . ALA A 1 117 ? 3.035 39.038 19.222 1.00 76.41 97 ALA A CA 1
ATOM 1406 C C . ALA A 1 117 ? 3.080 39.515 20.672 1.00 79.52 97 ALA A C 1
ATOM 1407 O O . ALA A 1 117 ? 4.136 39.456 21.312 1.00 75.52 97 ALA A O 1
ATOM 1409 N N . ASP A 1 118 ? 1.939 39.961 21.198 1.00 77.57 98 ASP A N 1
ATOM 1410 C CA . ASP A 1 118 ? 1.855 40.671 22.480 1.00 73.61 98 ASP A CA 1
ATOM 1411 C C . ASP A 1 118 ? 3.000 40.407 23.461 1.00 74.62 98 ASP A C 1
ATOM 1412 O O . ASP A 1 118 ? 3.500 41.329 24.106 1.00 77.91 98 ASP A O 1
ATOM 1417 N N . VAL A 1 122 ? 6.546 39.197 25.780 1.00 68.07 102 VAL A N 1
ATOM 1418 C CA . VAL A 1 122 ? 7.980 38.994 25.577 1.00 71.90 102 VAL A CA 1
ATOM 1419 C C . VAL A 1 122 ? 8.299 37.560 25.130 1.00 58.89 102 VAL A C 1
ATOM 1420 O O . VAL A 1 122 ? 7.532 36.639 25.393 1.00 49.07 102 VAL A O 1
ATOM 1432 N N . PRO A 1 123 ? 9.431 37.388 24.448 1.00 49.60 103 PRO A N 1
ATOM 1433 C CA . PRO A 1 123 ? 9.854 36.045 24.030 1.00 41.19 103 PRO A CA 1
ATOM 1434 C C . PRO A 1 123 ? 9.853 35.015 25.163 1.00 43.88 103 PRO A C 1
ATOM 1435 O O . PRO A 1 123 ? 10.090 35.333 26.330 1.00 46.07 103 PRO A O 1
ATOM 1446 N N . ARG A 1 124 ? 9.582 33.759 24.795 1.00 39.74 104 ARG A N 1
ATOM 1447 C CA . ARG A 1 124 ? 9.501 32.635 25.718 1.00 38.01 104 ARG A CA 1
ATOM 1448 C C . ARG A 1 124 ? 10.564 31.604 25.375 1.00 28.71 104 ARG A C 1
ATOM 1449 O O . ARG A 1 124 ? 10.785 31.301 24.195 1.00 31.75 104 ARG A O 1
ATOM 1470 N N . HIS A 1 125 ? 11.203 31.067 26.404 1.00 28.65 105 HIS A N 1
ATOM 1471 C CA . HIS A 1 125 ? 12.265 30.090 26.238 1.00 30.60 105 HIS A CA 1
ATOM 1472 C C . HIS A 1 125 ? 11.725 28.676 26.431 1.00 31.56 105 HIS A C 1
ATOM 1473 O O . HIS A 1 125 ? 10.832 28.432 27.260 1.00 28.56 105 HIS A O 1
ATOM 1487 N N . VAL A 1 126 ? 12.267 27.750 25.644 1.00 27.34 106 VAL A N 1
ATOM 1488 C CA . VAL A 1 126 ? 11.825 26.366 25.605 1.00 28.25 106 VAL A CA 1
ATOM 1489 C C . VAL A 1 126 ? 13.056 25.467 25.637 1.00 28.77 106 VAL A C 1
ATOM 1490 O O . VAL A 1 126 ? 14.066 25.772 25.002 1.00 27.82 106 VAL A O 1
ATOM 1503 N N . VAL A 1 127 ? 12.984 24.369 26.384 1.00 25.83 107 VAL A N 1
ATOM 1504 C CA . VAL A 1 127 ? 14.008 23.324 26.344 1.00 23.34 107 VAL A CA 1
ATOM 1505 C C . VAL A 1 127 ? 13.324 21.981 26.096 1.00 24.01 107 VAL A C 1
ATOM 1506 O O . VAL A 1 127 ? 12.263 21.700 26.661 1.00 26.90 107 VAL A O 1
ATOM 1519 N N . HIS A 1 128 ? 13.910 21.167 25.222 1.00 25.71 108 HIS A N 1
ATOM 1520 C CA . HIS A 1 128 ? 13.406 19.848 24.850 1.00 25.05 108 HIS A CA 1
ATOM 1521 C C . HIS A 1 128 ? 14.291 18.794 25.497 1.00 23.53 108 HIS A C 1
ATOM 1522 O O . HIS A 1 128 ? 15.520 18.905 25.444 1.00 24.77 108 HIS A O 1
ATOM 1536 N N . PHE A 1 129 ? 13.686 17.802 26.143 1.00 25.64 109 PHE A N 1
ATOM 1537 C CA . PHE A 1 129 ? 14.416 16.728 26.805 1.00 22.64 109 PHE A CA 1
ATOM 1538 C C . PHE A 1 129 ? 13.998 15.365 26.261 1.00 24.71 109 PHE A C 1
ATOM 1539 O O . PHE A 1 129 ? 12.863 15.190 25.796 1.00 25.75 109 PHE A O 1
ATOM 1556 N N . GLU A 1 130 ? 14.891 14.374 26.395 1.00 25.65 110 GLU A N 1
ATOM 1557 C CA . GLU A 1 130 ? 14.530 13.007 26.057 1.00 27.27 110 GLU A CA 1
ATOM 1558 C C . GLU A 1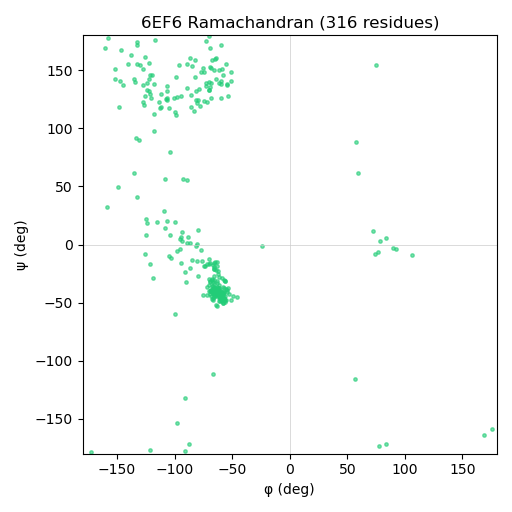 130 ? 13.493 12.498 27.048 1.00 31.84 110 GLU A C 1
ATOM 1559 O O . GLU A 1 130 ? 13.355 13.015 28.167 1.00 25.29 110 GLU A O 1
ATOM 1571 N N . MET A 1 131 ? 12.764 11.468 26.628 1.00 28.54 111 MET A N 1
ATOM 1572 C CA . MET A 1 131 ? 11.757 10.867 27.494 1.00 25.98 111 MET A CA 1
ATOM 1573 C C . MET A 1 131 ? 12.416 10.382 28.791 1.00 29.12 111 MET A C 1
ATOM 1574 O O . MET A 1 131 ? 13.586 9.982 28.820 1.00 27.07 111 MET A O 1
ATOM 1588 N N . VAL A 1 132 ? 11.660 10.480 29.882 1.00 30.02 112 VAL A N 1
ATOM 1589 C CA . VAL A 1 132 ? 12.095 10.078 31.216 1.00 26.59 112 VAL A CA 1
ATOM 1590 C C . VAL A 1 132 ? 11.125 9.023 31.725 1.00 28.68 112 VAL A C 1
ATOM 1591 O O . VAL A 1 132 ? 9.909 9.235 31.695 1.00 25.98 112 VAL A O 1
ATOM 1604 N N . GLY A 1 133 ? 11.657 7.891 32.197 1.00 30.15 113 GLY A N 1
ATOM 1605 C CA . GLY A 1 133 ? 10.795 6.875 32.782 1.00 32.06 113 GLY A CA 1
ATOM 1606 C C . GLY A 1 133 ? 10.035 7.415 33.982 1.00 34.62 113 GLY A C 1
ATOM 1607 O O . GLY A 1 133 ? 10.629 7.928 34.939 1.00 27.37 113 GLY A O 1
ATOM 1611 N N . GLY A 1 134 ? 8.714 7.281 33.946 1.00 31.57 114 GLY A N 1
ATOM 1612 C CA . GLY A 1 134 ? 7.849 7.771 34.994 1.00 30.47 114 GLY A CA 1
ATOM 1613 C C . GLY A 1 134 ? 7.076 9.007 34.596 1.00 32.43 114 GLY A C 1
ATOM 1614 O O . GLY A 1 134 ? 6.171 9.420 35.334 1.00 33.20 114 GLY A O 1
ATOM 1618 N N . ALA A 1 135 ? 7.388 9.608 33.445 1.00 30.22 115 ALA A N 1
ATOM 1619 C CA . ALA A 1 135 ? 6.732 10.846 33.051 1.00 28.99 115 ALA A CA 1
ATOM 1620 C C . ALA A 1 135 ? 5.425 10.631 32.305 1.00 32.34 115 ALA A C 1
ATOM 1621 O O . ALA A 1 135 ? 4.630 11.563 32.227 1.00 31.70 115 ALA A O 1
ATOM 1628 N N . GLU A 1 136 ? 5.192 9.456 31.731 1.00 35.07 116 GLU A N 1
ATOM 1629 C CA . GLU A 1 136 ? 3.941 9.254 31.021 1.00 37.35 116 GLU A CA 1
ATOM 1630 C C . GLU A 1 136 ? 2.797 9.214 32.033 1.00 34.87 116 GLU A C 1
ATOM 1631 O O . GLU A 1 136 ? 2.934 8.617 33.099 1.00 33.05 116 GLU A O 1
ATOM 1643 N N . PRO A 1 137 ? 1.684 9.886 31.764 1.00 39.63 117 PRO A N 1
ATOM 1644 C CA . PRO A 1 137 ? 0.579 9.865 32.728 1.00 42.56 117 PRO A CA 1
ATOM 1645 C C . PRO A 1 137 ? 0.083 8.444 32.962 1.00 44.19 117 PRO A C 1
ATOM 1646 O O . PRO A 1 137 ? -0.013 7.643 32.022 1.00 39.42 117 PRO A O 1
ATOM 1657 N N . ASP A 1 138 ? -0.250 8.130 34.218 1.00 45.07 118 ASP A N 1
ATOM 1658 C CA . ASP A 1 138 ? -0.120 9.041 35.368 1.00 41.07 118 ASP A CA 1
ATOM 1659 C C . ASP A 1 138 ? 1.342 9.048 35.802 1.00 35.84 118 ASP A C 1
ATOM 1660 O O . ASP A 1 138 ? 1.954 7.988 35.914 1.00 35.42 118 ASP A O 1
ATOM 1669 N N . GLU A 1 139 ? 1.879 10.247 36.033 1.00 36.49 119 GLU A N 1
ATOM 1670 C CA . GLU A 1 139 ? 3.292 10.394 36.359 1.00 37.35 119 GLU A CA 1
ATOM 1671 C C . GLU A 1 139 ? 3.618 9.660 37.651 1.00 35.06 119 GLU A C 1
ATOM 1672 O O . GLU A 1 139 ? 2.879 9.738 38.633 1.00 34.44 119 GLU A O 1
ATOM 1684 N N . GLU A 1 140 ? 4.759 8.989 37.668 1.00 25.37 120 GLU A N 1
ATOM 1685 C CA . GLU A 1 140 ? 5.136 8.175 38.810 1.00 32.53 120 GLU A CA 1
ATOM 1686 C C . GLU A 1 140 ? 6.448 8.687 39.387 1.00 31.13 120 GLU A C 1
ATOM 1687 O O . GLU A 1 140 ? 7.451 8.828 38.670 1.00 25.72 120 GLU A O 1
ATOM 1699 N N . SER A 1 141 ? 6.421 8.970 40.681 1.00 25.89 121 SER A N 1
ATOM 1700 C CA . SER A 1 141 ? 7.556 9.528 41.393 1.00 21.48 121 SER A CA 1
ATOM 1701 C C . SER A 1 141 ? 7.790 8.756 42.690 1.00 22.51 121 SER A C 1
ATOM 1702 O O . SER A 1 141 ? 7.022 7.869 43.072 1.00 23.99 121 SER A O 1
ATOM 1710 N N . LEU A 1 142 ? 8.871 9.097 43.386 1.00 21.64 122 LEU A N 1
ATOM 1711 C CA . LEU A 1 142 ? 9.027 8.631 44.757 1.00 23.46 122 LEU A CA 1
ATOM 1712 C C . LEU A 1 142 ? 7.816 9.033 45.607 1.00 22.83 122 LEU A C 1
ATOM 1713 O O . LEU A 1 142 ? 7.125 10.017 45.333 1.00 21.45 122 LEU A O 1
ATOM 1729 N N . THR A 1 143 ? 7.582 8.269 46.680 1.00 20.02 123 THR A N 1
ATOM 1730 C CA . THR A 1 143 ? 6.434 8.440 47.567 1.00 19.66 123 THR A CA 1
ATOM 1731 C C . THR A 1 143 ? 6.931 8.697 48.981 1.00 20.08 123 THR A C 1
ATOM 1732 O O . THR A 1 143 ? 8.132 8.734 49.254 1.00 16.97 123 THR A O 1
ATOM 1743 N N . LEU A 1 144 ? 5.988 8.808 49.898 1.00 19.01 124 LEU A N 1
ATOM 1744 C CA . LEU A 1 144 ? 6.337 8.998 51.294 1.00 18.43 124 LEU A CA 1
ATOM 1745 C C . LEU A 1 144 ? 7.113 7.828 51.886 1.00 17.01 124 LEU A C 1
ATOM 1746 O O . LEU A 1 144 ? 7.647 7.969 52.988 1.00 19.80 124 LEU A O 1
ATOM 1762 N N . ASP A 1 145 ? 7.132 6.681 51.219 1.00 17.79 125 ASP A N 1
ATOM 1763 C CA . ASP A 1 145 ? 7.936 5.542 51.622 1.00 17.56 125 ASP A CA 1
ATOM 1764 C C . ASP A 1 145 ? 9.386 5.648 51.207 1.00 17.76 125 ASP A C 1
ATOM 1765 O O . ASP A 1 145 ? 10.159 4.724 51.506 1.00 18.36 125 ASP A O 1
ATOM 1774 N N . ASP A 1 146 ? 9.773 6.732 50.543 1.00 15.25 126 ASP A N 1
ATOM 1775 C CA . ASP A 1 146 ? 11.046 6.827 49.830 1.00 15.33 126 ASP A CA 1
ATOM 1776 C C . ASP A 1 146 ? 11.906 8.009 50.240 1.00 14.55 126 ASP A C 1
ATOM 1777 O O . ASP A 1 146 ? 12.845 8.364 49.508 1.00 15.45 126 ASP A O 1
ATOM 1786 N N . PHE A 1 147 ? 11.699 8.563 51.420 1.00 13.50 127 PHE A N 1
ATOM 1787 C CA . PHE A 1 147 ? 12.563 9.638 51.890 1.00 13.37 127 PHE A CA 1
ATOM 1788 C C . PHE A 1 147 ? 14.035 9.245 51.901 1.00 13.54 127 PHE A C 1
ATOM 1789 O O . PHE A 1 147 ? 14.901 10.107 51.691 1.00 14.46 127 PHE A O 1
ATOM 1806 N N . GLN A 1 148 ? 14.364 8.012 52.267 1.00 13.19 128 GLN A N 1
ATOM 1807 C CA . GLN A 1 148 ? 15.760 7.599 52.305 1.00 13.03 128 GLN A CA 1
ATOM 1808 C C . GLN A 1 148 ? 16.406 7.701 50.937 1.00 14.09 128 GLN A C 1
ATOM 1809 O O . GLN A 1 148 ? 17.556 8.160 50.834 1.00 14.56 128 GLN A O 1
ATOM 1823 N N . THR A 1 149 ? 15.739 7.223 49.894 1.00 13.69 129 THR A N 1
ATOM 1824 C CA . THR A 1 149 ? 16.272 7.301 48.544 1.00 13.87 129 THR A CA 1
ATOM 1825 C C . THR A 1 149 ? 16.449 8.753 48.129 1.00 15.41 129 THR A C 1
ATOM 1826 O O . THR A 1 149 ? 17.479 9.112 47.543 1.00 15.21 129 THR A O 1
ATOM 1837 N N . LEU A 1 150 ? 15.506 9.615 48.496 1.00 14.34 130 LEU A N 1
ATOM 1838 C CA . LEU A 1 150 ? 15.646 11.037 48.203 1.00 13.25 130 LEU A CA 1
ATOM 1839 C C . LEU A 1 150 ? 16.871 11.622 48.893 1.00 14.11 130 LEU A C 1
ATOM 1840 O O . LEU A 1 150 ? 17.640 12.383 48.271 1.00 14.61 130 LEU A O 1
ATOM 1856 N N . GLY A 1 151 ? 17.091 11.283 50.157 1.00 13.58 131 GLY A N 1
ATOM 1857 C CA . GLY A 1 151 ? 18.274 11.745 50.857 1.00 13.22 131 GLY A CA 1
ATOM 1858 C C . GLY A 1 151 ? 19.563 11.292 50.203 1.00 13.81 131 GLY A C 1
ATOM 1859 O O . GLY A 1 151 ? 20.529 12.058 50.121 1.00 14.38 131 GLY A O 1
ATOM 1863 N N . ARG A 1 152 ? 19.632 10.023 49.790 1.00 14.41 132 ARG A N 1
ATOM 1864 C CA A ARG A 1 152 ? 20.844 9.509 49.170 0.48 14.06 132 ARG A CA 1
ATOM 1865 C CA B ARG A 1 152 ? 20.843 9.511 49.173 0.52 14.07 132 ARG A CA 1
ATOM 1866 C C . ARG A 1 152 ? 21.139 10.248 47.867 1.00 14.39 132 ARG A C 1
ATOM 1867 O O . ARG A 1 152 ? 22.301 10.597 47.590 1.00 15.17 132 ARG A O 1
ATOM 1906 N N . ILE A 1 153 ? 20.123 10.469 47.046 1.00 14.55 133 ILE A N 1
ATOM 1907 C CA . ILE A 1 153 ? 20.319 11.182 45.771 1.00 15.21 133 ILE A CA 1
ATOM 1908 C C . ILE A 1 153 ? 20.711 12.642 46.014 1.00 15.18 133 ILE A C 1
ATOM 1909 O O . ILE A 1 153 ? 21.617 13.185 45.330 1.00 15.58 133 ILE A O 1
ATOM 1925 N N . THR A 1 154 ? 20.131 13.260 47.040 1.00 14.51 134 THR A N 1
ATOM 1926 C CA . THR A 1 154 ? 20.521 14.627 47.385 1.00 14.90 134 THR A CA 1
ATOM 1927 C C . THR A 1 154 ? 21.999 14.693 47.749 1.00 14.87 134 THR A C 1
ATOM 1928 O O . THR A 1 154 ? 22.732 15.599 47.305 1.00 15.07 134 THR A O 1
ATOM 1939 N N . ALA A 1 155 ? 22.495 13.749 48.567 1.00 13.85 135 ALA A N 1
ATOM 1940 C CA . ALA A 1 155 ? 23.908 13.710 48.910 1.00 14.41 135 ALA A CA 1
ATOM 1941 C C . ALA A 1 155 ? 24.765 13.610 47.664 1.00 16.10 135 ALA A C 1
ATOM 1942 O O . ALA A 1 155 ? 25.829 14.221 47.582 1.00 16.65 135 ALA A O 1
ATOM 1949 N N . SER A 1 156 ? 24.355 12.809 46.696 1.00 16.23 136 SER A N 1
ATOM 1950 C CA . SER A 1 156 ? 25.139 12.713 45.468 1.00 17.89 136 SER A CA 1
ATOM 1951 C C . SER A 1 156 ? 25.156 14.029 44.702 1.00 17.78 136 SER A C 1
ATOM 1952 O O . SER A 1 156 ? 26.176 14.360 44.085 1.00 18.75 136 SER A O 1
ATOM 1960 N N . LEU A 1 157 ? 24.040 14.768 44.689 1.00 16.89 137 LEU A N 1
ATOM 1961 C CA . LEU A 1 157 ? 24.035 16.093 44.063 1.00 16.59 137 LEU A CA 1
ATOM 1962 C C . LEU A 1 157 ? 24.943 17.048 44.804 1.00 15.79 137 LEU A C 1
ATOM 1963 O O . LEU A 1 157 ? 25.640 17.857 44.173 1.00 16.98 137 LEU A O 1
ATOM 1979 N N . HIS A 1 158 ? 24.969 17.000 46.123 1.00 15.09 138 HIS A N 1
ATOM 1980 C CA . HIS A 1 158 ? 25.854 17.847 46.879 1.00 15.99 138 HIS A CA 1
ATOM 1981 C C . HIS A 1 158 ? 27.310 17.495 46.613 1.00 16.69 138 HIS A C 1
ATOM 1982 O O . HIS A 1 158 ? 28.173 18.385 46.485 1.00 17.44 138 HIS A O 1
ATOM 1996 N N . GLU A 1 159 ? 27.636 16.208 46.573 1.00 16.66 139 GLU A N 1
ATOM 1997 C CA . GLU A 1 159 ? 29.010 15.804 46.316 1.00 17.53 139 GLU A CA 1
ATOM 1998 C C . GLU A 1 159 ? 29.465 16.313 44.960 1.00 17.59 139 GLU A C 1
ATOM 1999 O O . GLU A 1 159 ? 30.602 16.800 44.820 1.00 18.78 139 GLU A O 1
ATOM 2011 N N . HIS A 1 160 ? 28.636 16.167 43.919 1.00 18.79 140 HIS A N 1
ATOM 2012 C CA . HIS A 1 160 ? 29.008 16.691 42.609 1.00 19.96 140 HIS A CA 1
ATOM 2013 C C . HIS A 1 160 ? 29.210 18.196 42.653 1.00 19.49 140 HIS A C 1
ATOM 2014 O O . HIS A 1 160 ? 30.215 18.730 42.157 1.00 19.49 140 HIS A O 1
ATOM 2028 N N . SER A 1 161 ? 28.263 18.911 43.241 1.00 19.35 141 SER A N 1
ATOM 2029 C CA . SER A 1 161 ? 28.350 20.366 43.304 1.00 18.73 141 SER A CA 1
ATOM 2030 C C . SER A 1 161 ? 29.637 20.823 43.999 1.00 21.32 141 SER A C 1
ATOM 2031 O O . SER A 1 161 ? 30.267 21.807 43.577 1.00 21.52 141 SER A O 1
ATOM 2039 N N . GLN A 1 162 ? 30.015 20.146 45.079 1.00 19.11 142 GLN A N 1
ATOM 2040 C CA . GLN A 1 162 ? 31.216 20.514 45.825 1.00 22.02 142 GLN A CA 1
ATOM 2041 C C . GLN A 1 162 ? 32.493 20.311 45.040 1.00 25.24 142 GLN A C 1
ATOM 2042 O O . GLN A 1 162 ? 33.495 20.986 45.321 1.00 30.09 142 GLN A O 1
ATOM 2056 N N . ARG A 1 163 ? 32.524 19.384 44.090 1.00 18.66 143 ARG A N 1
ATOM 2057 C CA . ARG A 1 163 ? 33.774 19.156 43.379 1.00 22.02 143 ARG A CA 1
ATOM 2058 C C . ARG A 1 163 ? 33.787 19.739 41.975 1.00 22.25 143 ARG A C 1
ATOM 2059 O O . ARG A 1 163 ? 34.859 19.847 41.376 1.00 25.60 143 ARG A O 1
ATOM 2080 N N . TRP A 1 164 ? 32.649 20.199 41.479 1.00 24.18 144 TRP A N 1
ATOM 2081 C CA . TRP A 1 164 ? 32.539 20.603 40.081 1.00 20.21 144 TRP A CA 1
ATOM 2082 C C . TRP A 1 164 ? 33.130 21.982 39.917 1.00 24.06 144 TRP A C 1
ATOM 2083 O O . TRP A 1 164 ? 32.680 22.943 40.550 1.00 25.92 144 TRP A O 1
ATOM 2104 N N . THR A 1 165 ? 34.089 22.092 39.009 1.00 24.40 145 THR A N 1
ATOM 2105 C CA . THR A 1 165 ? 34.584 23.392 38.615 1.00 25.60 145 THR A CA 1
ATOM 2106 C C . THR A 1 165 ? 33.644 23.957 37.555 1.00 27.73 145 THR A C 1
ATOM 2107 O O . THR A 1 165 ? 33.518 23.394 36.463 1.00 28.17 145 THR A O 1
ATOM 2118 N N . ARG A 1 166 ? 32.967 25.040 37.895 1.00 25.66 146 ARG A N 1
ATOM 2119 C CA . ARG A 1 166 ? 31.911 25.575 37.049 1.00 26.10 146 ARG A CA 1
ATOM 2120 C C . ARG A 1 166 ? 32.470 26.310 35.826 1.00 28.02 146 ARG A C 1
ATOM 2121 O O . ARG A 1 166 ? 33.609 26.814 35.837 1.00 29.80 146 ARG A O 1
ATOM 2142 N N . PRO A 1 167 ? 31.714 26.340 34.730 1.00 26.52 147 PRO A N 1
ATOM 2143 C CA . PRO A 1 167 ? 32.188 27.035 33.533 1.00 27.52 147 PRO A CA 1
ATOM 2144 C C . PRO A 1 167 ? 32.401 28.510 33.785 1.00 27.19 147 PRO A C 1
ATOM 2145 O O . PRO A 1 167 ? 31.709 29.150 34.583 1.00 28.54 147 PRO A O 1
ATOM 2156 N N . ALA A 1 168 ? 33.360 29.065 33.032 1.00 30.31 148 ALA A N 1
ATOM 2157 C CA . ALA A 1 168 ? 33.418 30.499 32.933 1.00 29.68 148 ALA A CA 1
ATOM 2158 C C . ALA A 1 168 ? 32.056 30.992 32.474 1.00 28.96 148 ALA A C 1
ATOM 2159 O O . ALA A 1 168 ? 31.424 30.398 31.590 1.00 38.48 148 ALA A O 1
ATOM 2166 N N . GLY A 1 169 ? 31.633 32.063 33.077 1.00 28.99 149 GLY A N 1
ATOM 2167 C CA . GLY A 1 169 ? 30.357 32.673 32.776 1.00 33.72 149 GLY A CA 1
ATOM 2168 C C . GLY A 1 169 ? 29.144 32.007 33.392 1.00 28.95 149 GLY A C 1
ATOM 2169 O O . GLY A 1 169 ? 28.037 32.471 33.147 1.00 31.43 149 GLY A O 1
ATOM 2173 N N . PHE A 1 170 ? 29.314 30.963 34.197 1.00 28.57 150 PHE A N 1
ATOM 2174 C CA . PHE A 1 170 ? 28.178 30.358 34.890 1.00 26.05 150 PHE A CA 1
ATOM 2175 C C . PHE A 1 170 ? 27.437 31.420 35.685 1.00 29.07 150 PHE A C 1
ATOM 2176 O O . PHE A 1 170 ? 28.043 32.250 36.360 1.00 30.96 150 PHE A O 1
ATOM 2193 N N . GLY A 1 171 ? 26.107 31.380 35.629 1.00 25.00 151 GLY A N 1
ATOM 2194 C CA . GLY A 1 171 ? 25.290 32.334 36.333 1.00 27.04 151 GLY A CA 1
ATOM 2195 C C . GLY A 1 171 ? 23.976 31.731 36.772 1.00 25.07 151 GLY A C 1
ATOM 2196 O O . GLY A 1 171 ? 23.196 31.293 35.918 1.00 27.14 151 GLY A O 1
ATOM 2200 N N . ARG A 1 172 ? 23.748 31.689 38.079 1.00 23.06 152 ARG A N 1
ATOM 2201 C CA . ARG A 1 172 ? 22.437 31.318 38.595 1.00 20.30 152 ARG A CA 1
ATOM 2202 C C . ARG A 1 172 ? 22.120 32.209 39.789 1.00 24.66 152 ARG A C 1
ATOM 2203 O O . ARG A 1 172 ? 23.023 32.723 40.444 1.00 24.80 152 ARG A O 1
ATOM 2224 N N . PHE A 1 173 ? 20.840 32.390 40.064 1.00 22.01 153 PHE A N 1
ATOM 2225 C CA . PHE A 1 173 ? 20.403 33.191 41.199 1.00 23.01 153 PHE A CA 1
ATOM 2226 C C . PHE A 1 173 ? 20.647 32.478 42.524 1.00 19.97 153 PHE A C 1
ATOM 2227 O O . PHE A 1 173 ? 21.146 31.344 42.578 1.00 19.48 153 PHE A O 1
ATOM 2244 N N . SER A 1 174 ? 20.368 33.191 43.615 1.00 18.48 154 SER A N 1
ATOM 2245 C CA . SER A 1 174 ? 20.675 32.734 44.970 1.00 18.88 154 SER A CA 1
ATOM 2246 C C . SER A 1 174 ? 19.425 32.605 45.834 1.00 17.17 154 SER A C 1
ATOM 2247 O O . SER A 1 174 ? 18.467 33.396 45.701 1.00 19.65 154 SER A O 1
ATOM 2255 N N . TRP A 1 175 ? 19.454 31.606 46.714 1.00 16.10 155 TRP A N 1
ATOM 2256 C CA . TRP A 1 175 ? 18.443 31.398 47.728 1.00 15.25 155 TRP A CA 1
ATOM 2257 C C . TRP A 1 175 ? 19.098 31.763 49.048 1.00 16.11 155 TRP A C 1
ATOM 2258 O O . TRP A 1 175 ? 19.131 30.967 49.976 1.00 16.58 155 TRP A O 1
ATOM 2279 N N . ASP A 1 176 ? 19.604 32.989 49.126 1.00 18.02 156 ASP A N 1
ATOM 2280 C CA . ASP A 1 176 ? 20.172 33.530 50.355 1.00 19.38 156 ASP A CA 1
ATOM 2281 C C . ASP A 1 176 ? 19.107 34.257 51.153 1.00 16.40 156 ASP A C 1
ATOM 2282 O O . ASP A 1 176 ? 17.945 34.270 50.763 1.00 16.92 156 ASP A O 1
ATOM 2291 N N . TRP A 1 177 ? 19.483 34.851 52.296 1.00 17.67 157 TRP A N 1
ATOM 2292 C CA . TRP A 1 177 ? 18.453 35.509 53.109 1.00 18.30 157 TRP A CA 1
ATOM 2293 C C . TRP A 1 177 ? 17.744 36.590 52.305 1.00 17.73 157 TRP A C 1
ATOM 2294 O O . TRP A 1 177 ? 16.501 36.625 52.266 1.00 18.35 157 TRP A O 1
ATOM 2315 N N . GLU A 1 178 ? 18.509 37.458 51.670 1.00 19.76 158 GLU A N 1
ATOM 2316 C CA . GLU A 1 178 ? 17.969 38.571 50.889 1.00 20.06 158 GLU A CA 1
ATOM 2317 C C . GLU A 1 178 ? 16.875 38.123 49.920 1.00 21.97 158 GLU A C 1
ATOM 2318 O O . GLU A 1 178 ? 15.829 38.777 49.799 1.00 21.74 158 GLU A O 1
ATOM 2330 N N . HIS A 1 179 ? 17.087 37.018 49.223 1.00 17.39 159 HIS A N 1
ATOM 2331 C CA . HIS A 1 179 ? 16.192 36.632 48.143 1.00 17.98 159 HIS A CA 1
ATOM 2332 C C . HIS A 1 179 ? 15.127 35.657 48.594 1.00 18.06 159 HIS A C 1
ATOM 2333 O O . HIS A 1 179 ? 14.263 35.296 47.792 1.00 17.75 159 HIS A O 1
ATOM 2347 N N . CYS A 1 180 ? 15.160 35.217 49.854 1.00 15.93 160 CYS A N 1
ATOM 2348 C CA . CYS A 1 180 ? 14.096 34.401 50.408 1.00 16.93 160 CYS A CA 1
ATOM 2349 C C . CYS A 1 180 ? 13.133 35.228 51.252 1.00 16.35 160 CYS A C 1
ATOM 2350 O O . CYS A 1 180 ? 11.935 35.286 50.965 1.00 17.84 160 CYS A O 1
ATOM 2358 N N . LEU A 1 181 ? 13.648 35.856 52.300 1.00 17.34 161 LEU A N 1
ATOM 2359 C CA . LEU A 1 181 ? 12.865 36.540 53.328 1.00 18.43 161 LEU A CA 1
ATOM 2360 C C . LEU A 1 181 ? 13.279 37.978 53.541 1.00 21.61 161 LEU A C 1
ATOM 2361 O O . LEU A 1 181 ? 12.562 38.706 54.242 1.00 22.75 161 LEU A O 1
ATOM 2377 N N . GLY A 1 182 ? 14.364 38.450 52.950 1.00 19.68 162 GLY A N 1
ATOM 2378 C CA . GLY A 1 182 ? 14.856 39.789 53.184 1.00 21.59 162 GLY A CA 1
ATOM 2379 C C . GLY A 1 182 ? 14.327 40.839 52.224 1.00 23.75 162 GLY A C 1
ATOM 2380 O O . GLY A 1 182 ? 13.135 40.865 51.917 1.00 25.25 162 GLY A O 1
ATOM 2384 N N . ASP A 1 183 ? 15.225 41.642 51.700 1.00 25.45 163 ASP A N 1
ATOM 2385 C CA . ASP A 1 183 ? 14.830 42.829 50.953 1.00 25.78 163 ASP A CA 1
ATOM 2386 C C . ASP A 1 183 ? 14.416 42.582 49.510 1.00 25.98 163 ASP A C 1
ATOM 2387 O O . ASP A 1 183 ? 13.790 43.459 48.909 1.00 27.77 163 ASP A O 1
ATOM 2396 N N . THR A 1 184 ? 14.704 41.416 48.946 1.00 22.89 164 THR A N 1
ATOM 2397 C CA . THR A 1 184 ? 14.400 41.124 47.548 1.00 21.51 164 THR A CA 1
ATOM 2398 C C . THR A 1 184 ? 13.782 39.722 47.437 1.00 21.19 164 THR A C 1
ATOM 2399 O O . THR A 1 184 ? 14.316 38.839 46.763 1.00 23.09 164 THR A O 1
ATOM 2410 N N . PRO A 1 185 ? 12.626 39.487 48.073 1.00 20.06 165 PRO A N 1
ATOM 2411 C CA . PRO A 1 185 ? 12.065 38.118 48.176 1.00 20.52 165 PRO A CA 1
ATOM 2412 C C . PRO A 1 185 ? 11.521 37.641 46.836 1.00 22.63 165 PRO A C 1
ATOM 2413 O O . PRO A 1 185 ? 10.611 38.244 46.272 1.00 23.66 165 PRO A O 1
ATOM 2424 N N . ARG A 1 186 ? 12.037 36.513 46.349 1.00 19.82 166 ARG A N 1
ATOM 2425 C CA . ARG A 1 186 ? 11.728 36.108 44.975 1.00 19.54 166 ARG A CA 1
ATOM 2426 C C . ARG A 1 186 ? 10.276 35.697 44.818 1.00 18.77 166 ARG A C 1
ATOM 2427 O O . ARG A 1 186 ? 9.706 35.916 43.729 1.00 21.00 166 ARG A O 1
ATOM 2448 N N . TRP A 1 187 ? 9.670 35.126 45.862 1.00 18.30 167 TRP A N 1
ATOM 2449 C CA . TRP A 1 187 ? 8.279 34.693 45.805 1.00 19.61 167 TRP A CA 1
ATOM 2450 C C . TRP A 1 187 ? 7.368 35.613 46.608 1.00 19.43 167 TRP A C 1
ATOM 2451 O O . TRP A 1 187 ? 6.227 35.245 46.920 1.00 22.90 167 TRP A O 1
ATOM 2472 N N . GLY A 1 188 ? 7.830 36.819 46.876 1.00 18.28 168 GLY A N 1
ATOM 2473 C CA . GLY A 1 188 ? 7.039 37.788 47.621 1.00 19.16 168 GLY A CA 1
ATOM 2474 C C . GLY A 1 188 ? 7.157 37.584 49.126 1.00 16.53 168 GLY A C 1
ATOM 2475 O O . GLY A 1 188 ? 7.937 36.798 49.626 1.00 16.90 168 GLY A O 1
ATOM 2479 N N . ARG A 1 189 ? 6.327 38.331 49.852 1.00 17.33 169 ARG A N 1
ATOM 2480 C CA . ARG A 1 189 ? 6.367 38.342 51.317 1.00 16.13 169 ARG A CA 1
ATOM 2481 C C . ARG A 1 189 ? 5.361 37.355 51.885 1.00 16.36 169 ARG A C 1
ATOM 2482 O O . ARG A 1 189 ? 4.167 37.450 51.565 1.00 18.21 169 ARG A O 1
ATOM 2503 N N . TRP A 1 190 ? 5.813 36.471 52.772 1.00 14.58 170 TRP A N 1
ATOM 2504 C CA . TRP A 1 190 ? 4.854 35.591 53.460 1.00 14.60 170 TRP A CA 1
ATOM 2505 C C . TRP A 1 190 ? 3.881 36.398 54.291 1.00 15.05 170 TRP A C 1
ATOM 2506 O O . TRP A 1 190 ? 2.711 36.003 54.482 1.00 15.61 170 TRP A O 1
ATOM 2527 N N . GLN A 1 191 ? 4.281 37.602 54.714 1.00 14.78 171 GLN A N 1
ATOM 2528 C CA . GLN A 1 191 ? 3.438 38.473 55.501 1.00 16.13 171 GLN A CA 1
ATOM 2529 C C . GLN A 1 191 ? 2.187 38.896 54.761 1.00 15.89 171 GLN A C 1
ATOM 2530 O O . GLN A 1 191 ? 1.194 39.258 55.424 1.00 18.43 171 GLN A O 1
ATOM 2544 N N . ASP A 1 192 ? 2.207 38.855 53.426 1.00 16.14 172 ASP A N 1
ATOM 2545 C CA . ASP A 1 192 ? 1.094 39.298 52.610 1.00 19.43 172 ASP A CA 1
ATOM 2546 C C . ASP A 1 192 ? 0.142 38.175 52.218 1.00 20.02 172 ASP A C 1
ATOM 2547 O O . ASP A 1 192 ? -0.886 38.478 51.582 1.00 21.42 172 ASP A O 1
ATOM 2556 N N . ALA A 1 193 ? 0.354 36.957 52.687 1.00 18.14 173 ALA A N 1
ATOM 2557 C CA . ALA A 1 193 ? -0.528 35.858 52.334 1.00 17.99 173 ALA A CA 1
ATOM 2558 C C . ALA A 1 193 ? -1.850 35.987 53.084 1.00 19.12 173 ALA A C 1
ATOM 2559 O O . ALA A 1 193 ? -1.900 36.439 54.221 1.00 18.89 173 ALA A O 1
ATOM 2566 N N . GLU A 1 194 ? -2.913 35.514 52.444 1.00 18.41 174 GLU A N 1
ATOM 2567 C CA . GLU A 1 194 ? -4.191 35.382 53.130 1.00 17.75 174 GLU A CA 1
ATOM 2568 C C . GLU A 1 194 ? -4.062 34.456 54.316 1.00 17.27 174 GLU A C 1
ATOM 2569 O O . GLU A 1 194 ? -3.327 3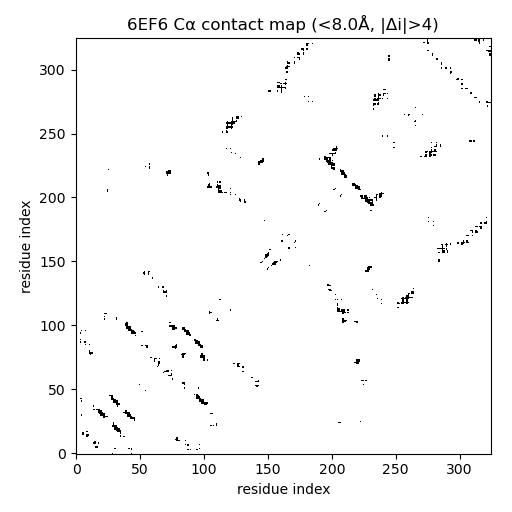3.461 54.268 1.00 19.10 174 GLU A O 1
ATOM 2581 N N . GLY A 1 195 ? -4.680 34.828 55.423 1.00 16.24 175 GLY A N 1
ATOM 2582 C CA . GLY A 1 195 ? -4.555 34.083 56.647 1.00 16.78 175 GLY A CA 1
ATOM 2583 C C . GLY A 1 195 ? -3.430 34.498 57.543 1.00 16.89 175 GLY A C 1
ATOM 2584 O O . GLY A 1 195 ? -3.253 33.932 58.628 1.00 17.89 175 GLY A O 1
ATOM 2588 N N . VAL A 1 196 ? -2.611 35.472 57.105 1.00 15.42 176 VAL A N 1
ATOM 2589 C CA . VAL A 1 196 ? -1.477 35.918 57.896 1.00 15.22 176 VAL A CA 1
ATOM 2590 C C . VAL A 1 196 ? -1.783 37.264 58.542 1.00 17.03 176 VAL A C 1
ATOM 2591 O O . VAL A 1 196 ? -1.442 38.345 58.027 1.00 20.26 176 VAL A O 1
ATOM 2604 N N . GLY A 1 197 ? -2.518 37.218 59.628 1.00 16.03 177 GLY A N 1
ATOM 2605 C CA . GLY A 1 197 ? -2.970 38.407 60.321 1.00 16.13 177 GLY A CA 1
ATOM 2606 C C . GLY A 1 197 ? -2.099 38.745 61.502 1.00 15.47 177 GLY A C 1
ATOM 2607 O O . GLY A 1 197 ? -0.919 38.389 61.552 1.00 16.72 177 GLY A O 1
ATOM 2611 N N . ALA A 1 198 ? -2.664 39.427 62.479 1.00 17.05 178 ALA A N 1
ATOM 2612 C CA . ALA A 1 198 ? -1.872 39.992 63.584 1.00 16.85 178 ALA A CA 1
ATOM 2613 C C . ALA A 1 198 ? -1.196 38.916 64.422 1.00 16.08 178 ALA A C 1
ATOM 2614 O O . ALA A 1 198 ? -0.001 38.977 64.670 1.00 15.96 178 ALA A O 1
ATOM 2621 N N . SER A 1 199 ? -1.962 37.912 64.906 1.00 16.32 179 SER A N 1
ATOM 2622 C CA . SER A 1 199 ? -1.375 36.878 65.748 1.00 15.68 179 SER A CA 1
ATOM 2623 C C . SER A 1 199 ? -0.407 36.009 64.975 1.00 15.65 179 SER A C 1
ATOM 2624 O O . SER A 1 199 ? 0.665 35.674 65.485 1.00 15.94 179 SER A O 1
ATOM 2632 N N . GLU A 1 200 ? -0.756 35.673 63.745 1.00 14.86 180 GLU A N 1
ATOM 2633 C CA . GLU A 1 200 ? 0.119 34.838 62.929 1.00 14.27 180 GLU A CA 1
ATOM 2634 C C . GLU A 1 200 ? 1.414 35.558 62.599 1.00 13.93 180 GLU A C 1
ATOM 2635 O O . GLU A 1 200 ? 2.514 34.981 62.655 1.00 13.42 180 GLU A O 1
ATOM 2647 N N . THR A 1 201 ? 1.329 36.854 62.253 1.00 14.36 181 THR A N 1
ATOM 2648 C CA . THR A 1 201 ? 2.541 37.573 61.891 1.00 14.29 181 THR A CA 1
ATOM 2649 C C . THR A 1 201 ? 3.449 37.714 63.105 1.00 14.07 181 THR A C 1
ATOM 2650 O O . THR A 1 201 ? 4.664 37.650 62.972 1.00 13.79 181 THR A O 1
ATOM 2661 N N . ALA A 1 202 ? 2.915 37.829 64.302 1.00 14.29 182 ALA A N 1
ATOM 2662 C CA . ALA A 1 202 ? 3.743 37.844 65.507 1.00 14.53 182 ALA A CA 1
ATOM 2663 C C . ALA A 1 202 ? 4.497 36.532 65.682 1.00 13.66 182 ALA A C 1
ATOM 2664 O O . ALA A 1 202 ? 5.720 36.534 65.895 1.00 14.25 182 ALA A O 1
ATOM 2671 N N . LEU A 1 203 ? 3.790 35.390 65.658 1.00 13.80 183 LEU A N 1
ATOM 2672 C CA . LEU A 1 203 ? 4.448 34.083 65.817 1.00 14.12 183 LEU A CA 1
ATOM 2673 C C . LEU A 1 203 ? 5.472 33.835 64.733 1.00 12.68 183 LEU A C 1
ATOM 2674 O O . LEU A 1 203 ? 6.605 33.431 65.000 1.00 13.48 183 LEU A O 1
ATOM 2690 N N . LEU A 1 204 ? 5.102 34.101 63.498 1.00 12.64 184 LEU A N 1
ATOM 2691 C CA . LEU A 1 204 ? 5.936 33.777 62.364 1.00 13.09 184 LEU A CA 1
ATOM 2692 C C . LEU A 1 204 ? 7.134 34.702 62.307 1.00 14.43 184 LEU A C 1
ATOM 2693 O O . LEU A 1 204 ? 8.233 34.292 61.932 1.00 13.12 184 LEU A O 1
ATOM 2709 N N . THR A 1 205 ? 6.984 36.002 62.662 1.00 13.36 185 THR A N 1
ATOM 2710 C CA . THR A 1 205 ? 8.118 36.926 62.682 1.00 14.55 185 THR A CA 1
ATOM 2711 C C . THR A 1 205 ? 9.095 36.559 63.775 1.00 13.22 185 THR A C 1
ATOM 2712 O O . THR A 1 205 ? 10.302 36.594 63.559 1.00 14.10 185 THR A O 1
ATOM 2723 N N . ARG A 1 206 ? 8.616 36.141 64.953 1.00 13.78 186 ARG A N 1
ATOM 2724 C CA . ARG A 1 206 ? 9.556 35.779 66.009 1.00 14.82 186 ARG A CA 1
ATOM 2725 C C . ARG A 1 206 ? 10.374 34.574 65.602 1.00 14.25 186 ARG A C 1
ATOM 2726 O O . ARG A 1 206 ? 11.582 34.540 65.817 1.00 14.40 186 ARG A O 1
ATOM 2747 N N . ALA A 1 207 ? 9.723 33.568 65.012 1.00 13.72 187 ALA A N 1
ATOM 2748 C CA . ALA A 1 207 ? 10.424 32.376 64.557 1.00 14.66 187 ALA A CA 1
ATOM 2749 C C . ALA A 1 207 ? 11.325 32.705 63.386 1.00 13.65 187 ALA A C 1
ATOM 2750 O O . ALA A 1 207 ? 12.476 32.224 63.345 1.00 13.50 187 ALA A O 1
ATOM 2757 N N . GLN A 1 208 ? 10.878 33.561 62.449 1.00 13.74 188 GLN A N 1
ATOM 2758 C CA . GLN A 1 208 ? 11.737 34.016 61.350 1.00 14.23 188 GLN A CA 1
ATOM 2759 C C . GLN A 1 208 ? 12.998 34.670 61.871 1.00 13.90 188 GLN A C 1
ATOM 2760 O O . GLN A 1 208 ? 14.095 34.489 61.311 1.00 14.30 188 GLN A O 1
ATOM 2774 N N . ASP A 1 209 ? 12.871 35.546 62.858 1.00 13.50 189 ASP A N 1
ATOM 2775 C CA . ASP A 1 209 ? 14.029 36.272 63.360 1.00 14.99 189 ASP A CA 1
ATOM 2776 C C . ASP A 1 209 ? 15.018 35.339 64.069 1.00 14.31 189 ASP A C 1
ATOM 2777 O O . ASP A 1 209 ? 16.233 35.522 63.958 1.00 15.23 189 ASP A O 1
ATOM 2786 N N . LEU A 1 210 ? 14.518 34.329 64.774 1.00 14.40 190 LEU A N 1
ATOM 2787 C CA . LEU A 1 210 ? 15.377 33.294 65.354 1.00 13.93 190 LEU A CA 1
ATOM 2788 C C . LEU A 1 210 ? 16.073 32.511 64.251 1.00 13.72 190 LEU A C 1
ATOM 2789 O O . LEU A 1 210 ? 17.298 32.314 64.308 1.00 14.48 190 LEU A O 1
ATOM 2805 N N . LEU A 1 211 ? 15.354 32.133 63.205 1.00 14.35 191 LEU A N 1
ATOM 2806 C CA . LEU A 1 211 ? 15.956 31.484 62.053 1.00 14.86 191 LEU A CA 1
ATOM 2807 C C . LEU A 1 211 ? 17.060 32.324 61.457 1.00 12.98 191 LEU A C 1
ATOM 2808 O O . LEU A 1 211 ? 18.143 31.821 61.136 1.00 14.82 191 LEU A O 1
ATOM 2824 N N . HIS A 1 212 ? 16.836 33.638 61.303 1.00 13.88 192 HIS A N 1
ATOM 2825 C CA . HIS A 1 212 ? 17.854 34.532 60.750 1.00 16.64 192 HIS A CA 1
ATOM 2826 C C . HIS A 1 212 ? 19.117 34.479 61.597 1.00 14.41 192 HIS A C 1
ATOM 2827 O O . HIS A 1 212 ? 20.241 34.373 61.077 1.00 16.49 192 HIS A O 1
ATOM 2841 N N . ARG A 1 213 ? 18.972 34.560 62.921 1.00 15.72 193 ARG A N 1
ATOM 2842 C CA . ARG A 1 213 ? 20.129 34.500 63.811 1.00 17.50 193 ARG A CA 1
ATOM 2843 C C . ARG A 1 213 ? 20.844 33.154 63.699 1.00 15.95 193 ARG A C 1
ATOM 2844 O O . ARG A 1 213 ? 22.073 33.100 63.704 1.00 17.36 193 ARG A O 1
ATOM 2865 N N . LYS A 1 214 ? 20.108 32.076 63.550 1.00 15.04 194 LYS A N 1
ATOM 2866 C CA . LYS A 1 214 ? 20.730 30.763 63.419 1.00 15.69 194 LYS A CA 1
ATOM 2867 C C . LYS A 1 214 ? 21.467 30.644 62.107 1.00 14.96 194 LYS A C 1
ATOM 2868 O O . LYS A 1 214 ? 22.569 30.091 62.068 1.00 15.65 194 LYS A O 1
ATOM 2887 N N . LEU A 1 215 ? 20.914 31.184 61.035 1.00 14.50 195 LEU A N 1
ATOM 2888 C CA . LEU A 1 215 ? 21.600 31.189 59.752 1.00 16.05 195 LEU A CA 1
ATOM 2889 C C . LEU A 1 215 ? 22.845 32.051 59.759 1.00 17.37 195 LEU A C 1
ATOM 2890 O O . LEU A 1 215 ? 23.857 31.677 59.151 1.00 17.31 195 LEU A O 1
ATOM 2906 N N . GLU A 1 216 ? 22.829 33.178 60.474 1.00 16.76 196 GLU A N 1
ATOM 2907 C CA . GLU A 1 216 ? 24.018 34.006 60.570 1.00 19.07 196 GLU A CA 1
ATOM 2908 C C . GLU A 1 216 ? 25.124 33.274 61.299 1.00 18.30 196 GLU A C 1
ATOM 2909 O O . GLU A 1 216 ? 26.302 33.396 60.935 1.00 21.68 196 GLU A O 1
ATOM 2921 N N . GLU A 1 217 ? 24.787 32.543 62.362 1.00 19.23 197 GLU A N 1
ATOM 2922 C CA . GLU A 1 217 ? 25.782 31.795 63.112 1.00 19.28 197 GLU A CA 1
ATOM 2923 C C . GLU A 1 217 ? 26.321 30.607 62.300 1.00 17.78 197 GLU A C 1
ATOM 2924 O O . GLU A 1 217 ? 27.536 30.334 62.304 1.00 21.69 197 GLU A O 1
ATOM 2936 N N . TYR A 1 218 ? 25.431 29.894 61.613 1.00 17.27 198 TYR A N 1
ATOM 2937 C CA . TYR A 1 218 ? 25.795 28.757 60.759 1.00 17.36 198 TYR A CA 1
ATOM 2938 C C . TYR A 1 218 ? 26.720 29.198 59.638 1.00 18.81 198 TYR A C 1
ATOM 2939 O O . TYR A 1 218 ? 27.679 28.509 59.305 1.00 17.46 198 TYR A O 1
ATOM 2957 N N . GLY A 1 219 ? 26.483 30.390 59.103 1.00 18.29 199 GLY A N 1
ATOM 2958 C CA . GLY A 1 219 ? 27.275 30.975 58.085 1.00 19.60 199 GLY A CA 1
ATOM 2959 C C . GLY A 1 219 ? 27.021 30.406 56.713 1.00 17.01 199 GLY A C 1
ATOM 2960 O O . GLY A 1 219 ? 26.124 29.587 56.502 1.00 18.86 199 GLY A O 1
ATOM 2964 N N . SER A 1 220 ? 27.834 30.824 55.779 1.00 22.05 200 SER A N 1
ATOM 2965 C CA . SER A 1 220 ? 27.719 30.400 54.404 1.00 22.06 200 SER A CA 1
ATOM 2966 C C . SER A 1 220 ? 29.058 29.978 53.854 1.00 22.19 200 SER A C 1
ATOM 2967 O O . SER A 1 220 ? 29.384 30.212 52.692 1.00 26.69 200 SER A O 1
ATOM 2975 N N . GLY A 1 221 ? 29.845 29.263 54.662 1.00 22.60 201 GLY A N 1
ATOM 2976 C CA . GLY A 1 221 ? 31.125 28.757 54.229 1.00 24.68 201 GLY A CA 1
ATOM 2977 C C . GLY A 1 221 ? 30.969 27.655 53.199 1.00 24.21 201 GLY A C 1
ATOM 2978 O O . GLY A 1 221 ? 29.868 27.144 52.956 1.00 22.44 201 GLY A O 1
ATOM 2982 N N . PRO A 1 222 ? 32.060 27.274 52.561 1.00 29.00 202 PRO A N 1
ATOM 2983 C CA . PRO A 1 222 ? 31.971 26.339 51.427 1.00 27.41 202 PRO A CA 1
ATOM 2984 C C . PRO A 1 222 ? 31.499 24.947 51.789 1.00 24.95 202 PRO A C 1
ATOM 2985 O O . PRO A 1 222 ? 31.028 24.232 50.891 1.00 23.36 202 PRO A O 1
ATOM 2996 N N . ASP A 1 223 ? 31.584 24.546 53.075 1.00 23.07 203 ASP A N 1
ATOM 2997 C CA . ASP A 1 223 ? 31.012 23.288 53.520 1.00 22.13 203 ASP A CA 1
ATOM 2998 C C . ASP A 1 223 ? 29.494 23.318 53.684 1.00 20.73 203 ASP A C 1
ATOM 2999 O O . ASP A 1 223 ? 28.872 22.267 53.751 1.00 23.23 203 ASP A O 1
ATOM 3008 N N . ARG A 1 224 ? 28.899 24.500 53.696 1.00 18.41 204 ARG A N 1
ATOM 3009 C CA . ARG A 1 224 ? 27.512 24.685 54.048 1.00 16.00 204 ARG A CA 1
ATOM 3010 C C . ARG A 1 224 ? 26.668 25.330 52.949 1.00 14.93 204 ARG A C 1
ATOM 3011 O O . ARG A 1 224 ? 25.438 25.306 53.066 1.00 15.34 204 ARG A O 1
ATOM 3032 N N . TYR A 1 225 ? 27.278 25.955 51.944 1.00 19.86 205 TYR A N 1
ATOM 3033 C CA . TYR A 1 225 ? 26.555 26.759 50.975 1.00 16.56 205 TYR A CA 1
ATOM 3034 C C . TYR A 1 225 ? 27.215 26.599 49.617 1.00 17.87 205 TYR A C 1
ATOM 3035 O O . TYR A 1 225 ? 28.456 26.586 49.534 1.00 19.08 205 TYR A O 1
ATOM 3053 N N . GLY A 1 226 ? 26.412 26.442 48.566 1.00 18.28 206 GLY A N 1
ATOM 3054 C CA . GLY A 1 226 ? 26.927 26.257 47.221 1.00 16.92 206 GLY A CA 1
ATOM 3055 C C . GLY A 1 226 ? 25.787 25.992 46.252 1.00 15.89 206 GLY A C 1
ATOM 3056 O O . GLY A 1 226 ? 24.638 26.338 46.519 1.00 16.60 206 GLY A O 1
ATOM 3060 N N . LEU A 1 227 ? 26.114 25.396 45.126 1.00 16.88 207 LEU A N 1
ATOM 3061 C CA . LEU A 1 227 ? 25.141 25.126 44.067 1.00 16.06 207 LEU A CA 1
ATOM 3062 C C . LEU A 1 227 ? 24.229 23.944 44.458 1.00 16.01 207 LEU A C 1
ATOM 3063 O O . LEU A 1 227 ? 24.714 22.846 44.758 1.00 16.34 207 LEU A O 1
ATOM 3079 N N . ILE A 1 228 ? 22.916 24.179 44.468 1.00 14.94 208 ILE A N 1
ATOM 3080 C CA . ILE A 1 228 ? 21.874 23.228 44.854 1.00 14.77 208 ILE A CA 1
ATOM 3081 C C . ILE A 1 228 ? 20.727 23.198 43.827 1.00 14.15 208 ILE A C 1
ATOM 3082 O O . ILE A 1 228 ? 20.455 24.143 43.098 1.00 15.01 208 ILE A O 1
ATOM 3098 N N . HIS A 1 229 ? 20.042 22.063 43.804 1.00 14.42 209 HIS A N 1
ATOM 3099 C CA . HIS A 1 229 ? 18.832 21.906 42.981 1.00 13.28 209 HIS A CA 1
ATOM 3100 C C . HIS A 1 229 ? 17.682 22.807 43.463 1.00 14.18 209 HIS A C 1
ATOM 3101 O O . HIS A 1 229 ? 17.037 23.468 42.654 1.00 15.14 209 HIS A O 1
ATOM 3115 N N . ALA A 1 230 ? 17.460 22.834 44.794 1.00 14.09 210 ALA A N 1
ATOM 3116 C CA . ALA A 1 230 ? 16.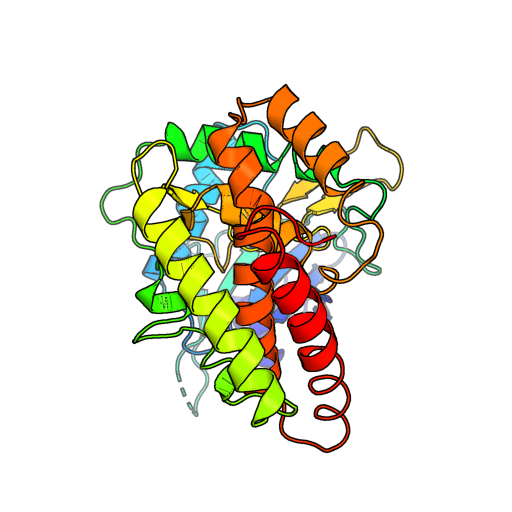539 23.754 45.464 1.00 15.29 210 ALA A CA 1
ATOM 3117 C C . ALA A 1 230 ? 15.077 23.440 45.221 1.00 15.97 210 ALA A C 1
ATOM 3118 O O . ALA A 1 230 ? 14.235 24.220 45.647 1.00 16.14 210 ALA A O 1
ATOM 3125 N N . ASP A 1 231 ? 14.723 22.286 44.654 1.00 15.03 211 ASP A N 1
ATOM 3126 C CA . ASP A 1 231 ? 13.321 21.843 44.565 1.00 13.82 211 ASP A CA 1
ATOM 3127 C C . ASP A 1 231 ? 13.238 20.323 44.597 1.00 13.22 211 ASP A C 1
ATOM 3128 O O . ASP A 1 231 ? 12.558 19.690 43.776 1.00 15.08 211 ASP A O 1
ATOM 3137 N N . LEU A 1 232 ? 13.912 19.723 45.571 1.00 14.18 212 LEU A N 1
ATOM 3138 C CA . LEU A 1 232 ? 14.024 18.262 45.677 1.00 15.90 212 LEU A CA 1
ATOM 3139 C C . LEU A 1 232 ? 12.895 17.654 46.496 1.00 16.47 212 LEU A C 1
ATOM 3140 O O . LEU A 1 232 ? 13.087 16.907 47.467 1.00 17.76 212 LEU A O 1
ATOM 3156 N N . ARG A 1 233 ? 11.709 17.980 46.034 1.00 17.56 213 ARG A N 1
ATOM 3157 C CA A ARG A 1 233 ? 10.471 17.329 46.454 0.53 18.01 213 ARG A CA 1
ATOM 3158 C CA B ARG A 1 233 ? 10.530 17.309 46.543 0.47 17.90 213 ARG A CA 1
ATOM 3159 C C . ARG A 1 233 ? 10.391 15.920 45.893 1.00 18.87 213 ARG A C 1
ATOM 3160 O O . ARG A 1 233 ? 10.922 15.640 44.819 1.00 19.19 213 ARG A O 1
ATOM 3201 N N . LEU A 1 234 ? 9.674 15.017 46.591 1.00 18.23 214 LEU A N 1
ATOM 3202 C CA . LEU A 1 234 ? 9.524 13.661 46.092 1.00 18.61 214 LEU A CA 1
ATOM 3203 C C . LEU A 1 234 ? 8.983 13.632 44.662 1.00 19.61 214 LEU A C 1
ATOM 3204 O O . LEU A 1 234 ? 9.378 12.792 43.859 1.00 20.31 214 LEU A O 1
ATOM 3220 N N . ALA A 1 235 ? 8.055 14.552 44.349 1.00 20.24 215 ALA A N 1
ATOM 3221 C CA . ALA A 1 235 ? 7.432 14.581 43.035 1.00 21.99 215 ALA A CA 1
ATOM 3222 C C . ALA A 1 235 ? 8.410 14.860 41.906 1.00 18.21 215 ALA A C 1
ATOM 3223 O O . ALA A 1 235 ? 8.086 14.569 40.763 1.00 20.37 215 ALA A O 1
ATOM 3230 N N . ASN A 1 236 ? 9.588 15.415 42.209 1.00 18.20 216 ASN A N 1
ATOM 3231 C CA . ASN A 1 236 ? 10.595 15.708 41.186 1.00 19.52 216 ASN A CA 1
ATOM 3232 C C . ASN A 1 236 ? 11.611 14.585 41.001 1.00 17.51 216 ASN A C 1
ATOM 3233 O O . ASN A 1 236 ? 12.618 14.770 40.288 1.00 18.54 216 ASN A O 1
ATOM 3244 N N . LEU A 1 237 ? 11.399 13.404 41.583 1.00 18.62 217 LEU A N 1
ATOM 3245 C CA . LEU A 1 237 ? 12.233 12.234 41.320 1.00 18.10 217 LEU A CA 1
ATOM 3246 C C . LEU A 1 237 ? 11.321 11.190 40.703 1.00 20.33 217 LEU A C 1
ATOM 3247 O O . LEU A 1 237 ? 10.572 10.494 41.400 1.00 21.61 217 LEU A O 1
ATOM 3263 N N . LEU A 1 238 ? 11.370 11.137 39.394 1.00 19.32 218 LEU A N 1
ATOM 3264 C CA . LEU A 1 238 ? 10.526 10.248 38.608 1.00 20.26 218 LEU A CA 1
ATOM 3265 C C . LEU A 1 238 ? 11.114 8.843 38.561 1.00 20.99 218 LEU A C 1
ATOM 3266 O O . LEU A 1 238 ? 12.328 8.661 38.514 1.00 24.17 218 LEU A O 1
ATOM 3282 N N . VAL A 1 239 ? 10.250 7.825 38.569 1.00 22.16 219 VAL A N 1
ATOM 3283 C CA . VAL A 1 239 ? 10.717 6.441 38.629 1.00 26.52 219 VAL A CA 1
ATOM 3284 C C . VAL A 1 239 ? 10.110 5.609 37.518 1.00 32.63 219 VAL A C 1
ATOM 3285 O O . VAL A 1 239 ? 8.984 5.846 37.089 1.00 30.94 219 VAL A O 1
ATOM 3298 N N . ASP A 1 240 ? 10.853 4.594 37.096 1.00 33.78 220 ASP A N 1
ATOM 3299 C CA . ASP A 1 240 ? 10.346 3.603 36.148 1.00 40.56 220 ASP A CA 1
ATOM 3300 C C . ASP A 1 240 ? 9.787 2.355 36.825 1.00 47.95 220 ASP A C 1
ATOM 3301 O O . ASP A 1 240 ? 9.397 1.415 36.126 1.00 45.78 220 ASP A O 1
ATOM 3310 N N . SER A 1 241 ? 9.727 2.321 38.157 1.00 54.65 221 SER A N 1
ATOM 3311 C CA . SER A 1 241 ? 9.125 1.206 38.885 1.00 63.96 221 SER A CA 1
ATOM 3312 C C . SER A 1 241 ? 8.588 1.736 40.207 1.00 63.60 221 SER A C 1
ATOM 3313 O O . SER A 1 241 ? 9.114 2.707 40.753 1.00 70.85 221 SER A O 1
ATOM 3321 N N . SER A 1 242 ? 7.540 1.090 40.725 1.00 63.56 222 SER A N 1
ATOM 3322 C CA . SER A 1 242 ? 7.044 1.408 42.060 1.00 68.27 222 SER A CA 1
ATOM 3323 C C . SER A 1 242 ? 7.792 0.660 43.159 1.00 70.39 222 SER A C 1
ATOM 3324 O O . SER A 1 242 ? 7.660 1.021 44.337 1.00 65.68 222 SER A O 1
ATOM 3332 N N . THR A 1 243 ? 8.590 -0.362 42.801 1.00 77.12 223 THR A N 1
ATOM 3333 C CA . THR A 1 243 ? 9.324 -1.184 43.752 1.00 77.79 223 THR A CA 1
ATOM 3334 C C . THR A 1 243 ? 10.814 -0.843 43.706 1.00 76.20 223 THR A C 1
ATOM 3335 O O . THR A 1 243 ? 11.378 -0.699 42.614 1.00 69.50 223 THR A O 1
ATOM 3346 N N . PRO A 1 244 ? 11.479 -0.727 44.859 1.00 79.58 224 PRO A N 1
ATOM 3347 C CA . PRO A 1 244 ? 12.848 -0.186 44.875 1.00 77.67 224 PRO A CA 1
ATOM 3348 C C . PRO A 1 244 ? 13.832 -0.995 44.033 1.00 75.02 224 PRO A C 1
ATOM 3349 O O . PRO A 1 244 ? 13.555 -2.091 43.532 1.00 66.01 224 PRO A O 1
ATOM 3360 N N . GLN A 1 245 ? 15.027 -0.412 43.900 1.00 77.71 225 GLN A N 1
ATOM 3361 C CA . GLN A 1 245 ? 15.980 -0.725 42.837 1.00 65.06 225 GLN A CA 1
ATOM 3362 C C . GLN A 1 245 ? 15.334 -0.505 41.473 1.00 58.19 225 GLN A C 1
ATOM 3363 O O . GLN A 1 245 ? 14.742 -1.414 40.881 1.00 60.92 225 GLN A O 1
ATOM 3377 N N . ARG A 1 246 ? 15.449 0.726 40.988 1.00 52.69 226 ARG A N 1
ATOM 3378 C CA . ARG A 1 246 ? 14.750 1.207 39.806 1.00 53.54 226 ARG A CA 1
ATOM 3379 C C . ARG A 1 246 ? 15.500 2.437 39.318 1.00 44.50 226 ARG A C 1
ATOM 3380 O O . ARG A 1 246 ? 16.384 2.958 40.005 1.00 45.72 226 ARG A O 1
ATOM 3401 N N . THR A 1 247 ? 15.150 2.897 38.121 1.00 34.74 227 THR A N 1
ATOM 3402 C CA . THR A 1 247 ? 15.785 4.090 37.571 1.00 30.07 227 THR A CA 1
ATOM 3403 C C . THR A 1 247 ? 15.064 5.331 38.078 1.00 25.18 227 THR A C 1
ATOM 3404 O O . THR A 1 247 ? 13.861 5.490 37.858 1.00 30.08 227 THR A O 1
ATOM 3415 N N . ILE A 1 248 ? 15.780 6.167 38.808 1.00 22.86 228 ILE A N 1
ATOM 3416 C CA . ILE A 1 248 ? 15.224 7.375 39.401 1.00 21.35 228 ILE A CA 1
ATOM 3417 C C . ILE A 1 248 ? 15.854 8.571 38.710 1.00 26.76 228 ILE A C 1
ATOM 3418 O O . ILE A 1 248 ? 17.073 8.773 38.800 1.00 26.73 228 ILE A O 1
ATOM 3434 N N . THR A 1 249 ? 15.033 9.384 38.040 1.00 22.27 229 THR A N 1
ATOM 3435 C CA . THR A 1 249 ? 15.532 10.568 37.342 1.00 18.92 229 THR A CA 1
ATOM 3436 C C . THR A 1 249 ? 15.143 11.825 38.087 1.00 19.06 229 THR A C 1
ATOM 3437 O O . THR A 1 249 ? 13.960 12.058 38.331 1.00 19.18 229 THR A O 1
ATOM 3448 N N . VAL A 1 250 ? 16.122 12.651 38.426 1.00 17.35 230 VAL A N 1
ATOM 3449 C CA . VAL A 1 250 ? 15.848 13.936 39.042 1.00 16.49 230 VAL A CA 1
ATOM 3450 C C . VAL A 1 250 ? 15.495 14.922 37.944 1.00 17.39 230 VAL A C 1
ATOM 3451 O O . VAL A 1 250 ? 16.242 15.045 36.964 1.00 19.09 230 VAL A O 1
ATOM 3464 N N . ILE A 1 251 ? 14.317 15.551 38.060 1.00 16.64 231 ILE A N 1
ATOM 3465 C CA . ILE A 1 251 ? 13.854 16.481 37.043 1.00 18.09 231 ILE A CA 1
ATOM 3466 C C . ILE A 1 251 ? 13.735 17.879 37.668 1.00 16.83 231 ILE A C 1
ATOM 3467 O O . ILE A 1 251 ? 13.904 18.084 38.881 1.00 16.13 231 ILE A O 1
ATOM 3483 N N . ASP A 1 252 ? 13.398 18.862 36.828 1.00 19.89 232 ASP A N 1
ATOM 3484 C CA . ASP A 1 252 ? 12.997 20.195 37.279 1.00 18.98 232 ASP A CA 1
ATOM 3485 C C . ASP A 1 252 ? 14.083 20.871 38.110 1.00 16.86 232 ASP A C 1
ATOM 3486 O O . ASP A 1 252 ? 13.873 21.280 39.251 1.00 16.91 232 ASP A O 1
ATOM 3495 N N . PHE A 1 253 ? 15.226 21.067 37.441 1.00 17.56 233 PHE A N 1
ATOM 3496 C CA . PHE A 1 253 ? 16.341 21.866 37.974 1.00 18.98 233 PHE A CA 1
ATOM 3497 C C . PHE A 1 253 ? 16.099 23.378 37.814 1.00 19.65 233 PHE A C 1
ATOM 3498 O O . PHE A 1 253 ? 17.037 24.173 37.941 1.00 19.06 233 PHE A O 1
ATOM 3515 N N . ASP A 1 254 ? 14.877 23.811 37.476 1.00 18.58 234 ASP A N 1
ATOM 3516 C CA . ASP A 1 254 ? 14.700 25.205 37.095 1.00 19.53 234 ASP A CA 1
ATOM 3517 C C . ASP A 1 254 ? 14.859 26.186 38.258 1.00 18.98 234 ASP A C 1
ATOM 3518 O O . ASP A 1 254 ? 14.997 27.378 37.977 1.00 19.15 234 ASP A O 1
ATOM 3527 N N . ASP A 1 255 ? 14.807 25.761 39.502 1.00 18.23 235 ASP A N 1
ATOM 3528 C CA . ASP A 1 255 ? 15.092 26.617 40.657 1.00 17.70 235 ASP A CA 1
ATOM 3529 C C . ASP A 1 255 ? 16.530 26.507 41.122 1.00 18.60 235 ASP A C 1
ATOM 3530 O O . ASP A 1 255 ? 16.888 27.048 42.153 1.00 17.65 235 ASP A O 1
ATOM 3539 N N . CYS A 1 256 ? 17.383 25.800 40.400 1.00 17.25 236 CYS A N 1
ATOM 3540 C CA . CYS A 1 256 ? 18.717 25.561 40.939 1.00 17.39 236 CYS A CA 1
ATOM 3541 C C . CYS A 1 256 ? 19.502 26.869 41.042 1.00 16.94 236 CYS A C 1
ATOM 3542 O O . CYS A 1 256 ? 19.280 27.837 40.321 1.00 17.45 236 CYS A O 1
ATOM 3550 N N . GLY A 1 257 ? 20.403 26.905 42.021 1.00 17.82 237 GLY A N 1
ATOM 3551 C CA . GLY A 1 257 ? 21.205 28.111 42.236 1.00 18.59 237 GLY A CA 1
ATOM 3552 C C . GLY A 1 257 ? 21.930 27.997 43.561 1.00 17.02 237 GLY A C 1
ATOM 3553 O O . GLY A 1 257 ? 22.129 26.909 44.051 1.00 17.61 237 GLY A O 1
ATOM 3557 N N . PHE A 1 258 ? 22.426 29.122 44.051 1.00 18.73 238 PHE A N 1
ATOM 3558 C CA . PHE A 1 258 ? 23.294 29.076 45.218 1.00 18.00 238 PHE A CA 1
ATOM 3559 C C . PHE A 1 258 ? 22.448 29.166 46.454 1.00 18.61 238 PHE A C 1
ATOM 3560 O O . PHE A 1 258 ? 21.566 30.003 46.525 1.00 21.22 238 PHE A O 1
ATOM 3577 N N . GLY A 1 259 ? 22.721 28.333 47.430 1.00 15.67 239 GLY A N 1
ATOM 3578 C CA . GLY A 1 259 ? 21.955 28.319 48.663 1.00 15.65 239 GLY A CA 1
ATOM 3579 C C . GLY A 1 259 ? 22.586 27.385 49.675 1.00 14.78 239 GLY A C 1
ATOM 3580 O O . GLY A 1 259 ? 23.639 26.812 49.406 1.00 15.57 239 GLY A O 1
ATOM 3584 N N . TRP A 1 260 ? 21.964 27.257 50.845 1.00 14.42 240 TRP A N 1
ATOM 3585 C CA . TRP A 1 260 ? 22.476 26.288 51.815 1.00 14.79 240 TRP A CA 1
ATOM 3586 C C . TRP A 1 260 ? 22.240 24.870 51.353 1.00 13.99 240 TRP A C 1
ATOM 3587 O O . TRP A 1 260 ? 21.102 24.533 50.995 1.00 13.84 240 TRP A O 1
ATOM 3608 N N . TYR A 1 261 ? 23.269 24.022 51.430 1.00 13.67 241 TYR A N 1
ATOM 3609 C CA . TYR A 1 261 ? 23.072 22.627 51.028 1.00 13.68 241 TYR A CA 1
ATOM 3610 C C . TYR A 1 261 ? 21.853 22.001 51.704 1.00 14.09 241 TYR A C 1
ATOM 3611 O O . TYR A 1 261 ? 21.044 21.324 51.058 1.00 14.09 241 TYR A O 1
ATOM 3629 N N . PHE A 1 262 ? 21.722 22.172 53.016 1.00 13.29 242 PHE A N 1
ATOM 3630 C CA . PHE A 1 262 ? 20.634 21.517 53.735 1.00 13.57 242 PHE A CA 1
ATOM 3631 C C . PHE A 1 262 ? 19.278 22.179 53.574 1.00 13.01 242 PHE A C 1
ATOM 3632 O O . PHE A 1 262 ? 18.261 21.605 53.997 1.00 13.88 242 PHE A O 1
ATOM 3649 N N . TYR A 1 263 ? 19.197 23.327 52.890 1.00 12.91 243 TYR A N 1
ATOM 3650 C CA . TYR A 1 263 ? 17.890 23.778 52.446 1.00 12.43 243 TYR A CA 1
ATOM 3651 C C . TYR A 1 263 ? 17.237 22.739 51.552 1.00 12.57 243 TYR A C 1
ATOM 3652 O O . TYR A 1 263 ? 16.018 22.639 51.532 1.00 11.96 243 TYR A O 1
ATOM 3670 N N . ASP A 1 264 ? 18.015 21.930 50.820 1.00 12.94 244 ASP A N 1
ATOM 3671 C CA . ASP A 1 264 ? 17.400 20.870 50.025 1.00 12.99 244 ASP A CA 1
ATOM 3672 C C . ASP A 1 264 ? 16.550 19.919 50.879 1.00 13.62 244 ASP A C 1
ATOM 3673 O O . ASP A 1 264 ? 15.518 19.389 50.387 1.00 14.00 244 ASP A O 1
ATOM 3682 N N . PHE A 1 265 ? 16.904 19.718 52.165 1.00 12.35 245 PHE A N 1
ATOM 3683 C CA . PHE A 1 265 ? 16.028 18.906 53.013 1.00 13.53 245 PHE A CA 1
ATOM 3684 C C . PHE A 1 265 ? 14.675 19.585 53.260 1.00 11.63 245 PHE A C 1
ATOM 3685 O O . PHE A 1 265 ? 13.607 18.942 53.257 1.00 13.54 245 PHE A O 1
ATOM 3702 N N . GLY A 1 266 ? 14.671 20.896 53.513 1.00 12.42 246 GLY A N 1
ATOM 3703 C CA . GLY A 1 266 ? 13.386 21.581 53.600 1.00 11.54 246 GLY A CA 1
ATOM 3704 C C . GLY A 1 266 ? 12.547 21.374 52.369 1.00 11.80 246 GLY A C 1
ATOM 3705 O O . GLY A 1 266 ? 11.334 21.158 52.460 1.00 12.58 246 GLY A O 1
ATOM 3709 N N . THR A 1 267 ? 13.170 21.376 51.189 1.00 12.06 247 THR A N 1
ATOM 3710 C CA . THR A 1 267 ? 12.381 21.184 49.988 1.00 12.76 247 THR A CA 1
ATOM 3711 C C . THR A 1 267 ? 11.800 19.759 49.910 1.00 13.40 247 THR A C 1
ATOM 3712 O O . THR A 1 267 ? 10.754 19.579 49.307 1.00 13.65 247 THR A O 1
ATOM 3723 N N . ALA A 1 268 ? 12.477 18.754 50.481 1.00 12.69 248 ALA A N 1
ATOM 3724 C CA . ALA A 1 268 ? 11.990 17.379 50.500 1.00 13.36 248 ALA A CA 1
ATOM 3725 C C . ALA A 1 268 ? 10.613 17.271 51.137 1.00 14.43 248 ALA A C 1
ATOM 3726 O O . ALA A 1 268 ? 9.856 16.357 50.795 1.00 16.48 248 ALA A O 1
ATOM 3733 N N . VAL A 1 269 ? 10.295 18.133 52.106 1.00 13.47 249 VAL A N 1
ATOM 3734 C CA . VAL A 1 269 ? 9.029 18.076 52.808 1.00 12.40 249 VAL A CA 1
ATOM 3735 C C . VAL A 1 269 ? 8.115 19.242 52.424 1.00 13.14 249 VAL A C 1
ATOM 3736 O O . VAL A 1 269 ? 7.171 19.587 53.154 1.00 14.01 249 VAL A O 1
ATOM 3749 N N . SER A 1 270 ? 8.269 19.730 51.199 1.00 12.72 250 SER A N 1
ATOM 3750 C CA . SER A 1 270 ? 7.448 20.832 50.692 1.00 13.00 250 SER A CA 1
ATOM 3751 C C . SER A 1 270 ? 5.982 20.506 50.851 1.00 15.47 250 SER A C 1
ATOM 3752 O O . SER A 1 270 ? 5.499 19.459 50.367 1.00 15.88 250 SER A O 1
ATOM 3760 N N . PHE A 1 271 ? 5.251 21.440 51.472 1.00 13.65 251 PHE A N 1
ATOM 3761 C CA . PHE A 1 271 ? 3.786 21.394 51.657 1.00 13.34 251 PHE A CA 1
ATOM 3762 C C . PHE A 1 271 ? 3.298 20.402 52.723 1.00 16.13 251 PHE A C 1
ATOM 3763 O O . PHE A 1 271 ? 2.105 20.421 53.070 1.00 16.90 251 PHE A O 1
ATOM 3780 N N . ILE A 1 272 ? 4.186 19.582 53.251 1.00 15.61 252 ILE A N 1
ATOM 3781 C CA . ILE A 1 272 ? 3.885 18.514 54.191 1.00 13.97 252 ILE A CA 1
ATOM 3782 C C . ILE A 1 272 ? 4.695 18.672 55.481 1.00 14.22 252 ILE A C 1
ATOM 3783 O O . ILE A 1 272 ? 4.826 17.719 56.249 1.00 15.21 252 ILE A O 1
ATOM 3799 N N . GLU A 1 273 ? 5.219 19.883 55.712 1.00 13.25 253 GLU A N 1
ATOM 3800 C CA . GLU A 1 273 ? 6.106 20.162 56.839 1.00 13.71 253 GLU A CA 1
ATOM 3801 C C . GLU A 1 273 ? 5.433 19.933 58.175 1.00 15.34 253 GLU A C 1
ATOM 3802 O O . GLU A 1 273 ? 6.110 19.710 59.179 1.00 15.52 253 GLU A O 1
ATOM 3814 N N . HIS A 1 274 ? 4.110 20.090 58.242 1.00 15.49 254 HIS A N 1
ATOM 3815 C CA . HIS A 1 274 ? 3.305 19.981 59.455 1.00 15.28 254 HIS A CA 1
ATOM 3816 C C . HIS A 1 274 ? 2.865 18.553 59.758 1.00 17.45 254 HIS A C 1
ATOM 3817 O O . HIS A 1 274 ? 2.174 18.304 60.752 1.00 21.09 254 HIS A O 1
ATOM 3831 N N . ASP A 1 275 ? 3.252 17.595 58.946 1.00 17.90 255 ASP A N 1
ATOM 3832 C CA . ASP A 1 275 ? 2.804 16.246 59.191 1.00 16.83 255 ASP A CA 1
ATOM 3833 C C . ASP A 1 275 ? 3.484 15.678 60.446 1.00 17.77 255 ASP A C 1
ATOM 3834 O O . ASP A 1 275 ? 4.704 15.846 60.614 1.00 16.56 255 ASP A O 1
ATOM 3843 N N . PRO A 1 276 ? 2.760 14.928 61.286 1.00 18.81 256 PRO A N 1
ATOM 3844 C CA . PRO A 1 276 ? 3.381 14.368 62.506 1.00 19.85 256 PRO A CA 1
ATOM 3845 C C . PRO A 1 276 ? 4.478 13.345 62.242 1.00 21.64 256 PRO A C 1
ATOM 3846 O O . PRO A 1 276 ? 5.222 13.020 63.169 1.00 23.29 256 PRO A O 1
ATOM 3857 N N . ARG A 1 277 ? 4.572 12.842 61.035 1.00 16.69 257 ARG A N 1
ATOM 3858 C CA . ARG A 1 277 ? 5.624 11.894 60.679 1.00 17.72 257 ARG A CA 1
ATOM 3859 C C . ARG A 1 277 ? 6.951 12.584 60.345 1.00 17.29 257 ARG A C 1
ATOM 3860 O O . ARG A 1 277 ? 7.941 11.916 59.980 1.00 16.31 257 ARG A O 1
ATOM 3881 N N . LEU A 1 278 ? 7.048 13.916 60.372 1.00 15.04 258 LEU A N 1
ATOM 3882 C CA . LEU A 1 278 ? 8.267 14.622 59.980 1.00 14.10 258 LEU A CA 1
ATOM 3883 C C . LEU A 1 278 ? 9.534 14.004 60.598 1.00 14.89 258 LEU A C 1
ATOM 3884 O O . LEU A 1 278 ? 10.551 13.891 59.908 1.00 14.73 258 LEU A O 1
ATOM 3900 N N . GLY A 1 279 ? 9.511 13.681 61.885 1.00 16.83 259 GLY A N 1
ATOM 3901 C CA . GLY A 1 279 ? 10.708 13.140 62.525 1.00 17.64 259 GLY A CA 1
ATOM 3902 C C . GLY A 1 279 ? 11.156 11.819 61.918 1.00 16.89 259 GLY A C 1
ATOM 3903 O O . GLY A 1 279 ? 12.364 11.599 61.752 1.00 16.77 259 GLY A O 1
ATOM 3907 N N . GLU A 1 280 ? 10.219 10.951 61.579 1.00 15.99 260 GLU A N 1
ATOM 3908 C CA A GLU A 1 280 ? 10.550 9.693 60.919 0.41 16.73 260 GLU A CA 1
ATOM 3909 C CA B GLU A 1 280 ? 10.551 9.691 60.918 0.59 16.25 260 GLU A CA 1
ATOM 3910 C C . GLU A 1 280 ? 11.100 9.937 59.526 1.00 15.78 260 GLU A C 1
ATOM 3911 O O . GLU A 1 280 ? 12.096 9.330 59.111 1.00 15.68 260 GLU A O 1
ATOM 3932 N N . TRP A 1 281 ? 10.466 10.836 58.772 1.00 14.34 261 TRP A N 1
ATOM 3933 C CA . TRP A 1 281 ? 10.929 11.168 57.442 1.00 13.85 261 TRP A CA 1
ATOM 3934 C C . TRP A 1 281 ? 12.335 11.730 57.486 1.00 13.69 261 TRP A C 1
ATOM 3935 O O . TRP A 1 281 ? 13.199 11.395 56.646 1.00 14.77 261 TRP A O 1
ATOM 3956 N N . GLN A 1 282 ? 12.601 12.613 58.453 1.00 13.95 262 GLN A N 1
ATOM 3957 C CA . GLN A 1 282 ? 13.944 13.151 58.611 1.00 12.76 262 GLN A CA 1
ATOM 3958 C C . GLN A 1 282 ? 14.951 12.025 58.866 1.00 12.42 262 GLN A C 1
ATOM 3959 O O . GLN A 1 282 ? 16.033 12.013 58.255 1.00 13.49 262 GLN A O 1
ATOM 3973 N N . GLU A 1 283 ? 14.661 11.124 59.787 1.00 13.61 263 GLU A N 1
ATOM 3974 C CA . GLU A 1 283 ? 15.617 10.061 60.094 1.00 14.20 263 GLU A CA 1
ATOM 3975 C C . GLU A 1 283 ? 15.873 9.197 58.858 1.00 12.99 263 GLU A C 1
ATOM 3976 O O . GLU A 1 283 ? 17.013 8.816 58.611 1.00 14.28 263 GLU A O 1
ATOM 3988 N N . SER A 1 284 ? 14.855 8.930 58.048 1.00 13.46 264 SER A N 1
ATOM 3989 C CA . SER A 1 284 ? 15.059 8.128 56.851 1.00 14.80 264 SER A CA 1
ATOM 3990 C C . SER A 1 284 ? 15.922 8.878 55.857 1.00 12.43 264 SER A C 1
ATOM 3991 O O . SER A 1 284 ? 16.855 8.320 55.273 1.00 12.91 264 SER A O 1
ATOM 3999 N N . TRP A 1 285 ? 15.601 10.161 55.622 1.00 11.83 265 TRP A N 1
ATOM 4000 C CA . TRP A 1 285 ? 16.381 10.979 54.693 1.00 12.11 265 TRP A CA 1
ATOM 4001 C C . TRP A 1 285 ? 17.833 11.073 55.122 1.00 11.42 265 TRP A C 1
ATOM 4002 O O . TRP A 1 285 ? 18.725 10.928 54.305 1.00 12.75 265 TRP A O 1
ATOM 4023 N N . VAL A 1 286 ? 18.063 11.318 56.401 1.00 11.73 266 VAL A N 1
ATOM 4024 C CA . VAL A 1 286 ? 19.427 11.406 56.919 1.00 12.61 266 VAL A CA 1
ATOM 4025 C C . VAL A 1 286 ? 20.203 10.102 56.752 1.00 12.74 266 VAL A C 1
ATOM 4026 O O . VAL A 1 286 ? 21.395 10.103 56.433 1.00 13.21 266 VAL A O 1
ATOM 4039 N N . ALA A 1 287 ? 19.556 8.947 57.006 1.00 12.78 267 ALA A N 1
ATOM 4040 C CA . ALA A 1 287 ? 20.222 7.663 56.804 1.00 13.77 267 ALA A CA 1
ATOM 4041 C C . ALA A 1 287 ? 20.644 7.482 55.353 1.00 13.40 267 ALA A C 1
ATOM 4042 O O . ALA A 1 287 ? 21.752 7.015 55.057 1.00 13.99 267 ALA A O 1
ATOM 4049 N N . GLY A 1 288 ? 19.784 7.903 54.418 1.00 12.98 268 GLY A N 1
ATOM 4050 C CA . GLY A 1 288 ? 20.138 7.813 53.000 1.00 13.80 268 GLY A CA 1
ATOM 4051 C C . GLY A 1 288 ? 21.260 8.769 52.628 1.00 12.85 268 GLY A C 1
ATOM 4052 O O . GLY A 1 288 ? 22.233 8.392 51.961 1.00 14.26 268 GLY A O 1
ATOM 4056 N N . TYR A 1 289 ? 21.174 10.002 53.118 1.00 12.58 269 TYR A N 1
ATOM 4057 C CA . TYR A 1 289 ? 22.203 11.007 52.854 1.00 12.76 269 TYR A CA 1
ATOM 4058 C C . TYR A 1 289 ? 23.561 10.534 53.326 1.00 12.82 269 TYR A C 1
ATOM 4059 O O . TYR A 1 289 ? 24.554 10.529 52.557 1.00 13.27 269 TYR A O 1
ATOM 4077 N N . ARG A 1 290 ? 23.625 10.062 54.592 1.00 13.62 270 ARG A N 1
ATOM 4078 C CA . ARG A 1 290 ? 24.898 9.678 55.172 1.00 15.17 270 ARG A CA 1
ATOM 4079 C C . ARG A 1 290 ? 25.505 8.462 54.502 1.00 16.53 270 ARG A C 1
ATOM 4080 O O . ARG A 1 290 ? 26.708 8.236 54.642 1.00 17.11 270 ARG A O 1
ATOM 4101 N N . SER A 1 291 ? 24.736 7.679 53.751 1.00 16.74 271 SER A N 1
ATOM 4102 C CA . SER A 1 291 ? 25.275 6.561 52.990 1.00 18.22 271 SER A CA 1
ATOM 4103 C C . SER A 1 291 ? 26.211 7.032 51.877 1.00 17.67 271 SER A C 1
ATOM 4104 O O . SER A 1 291 ? 27.027 6.229 51.401 1.00 21.71 271 SER A O 1
ATOM 4112 N N . ARG A 1 292 ? 26.097 8.287 51.458 1.00 16.72 272 ARG A N 1
ATOM 4113 C CA . ARG A 1 292 ? 26.914 8.851 50.380 1.00 19.47 272 ARG A CA 1
ATOM 4114 C C . ARG A 1 292 ? 27.788 10.016 50.794 1.00 20.20 272 ARG A C 1
ATOM 4115 O O . ARG A 1 292 ? 28.867 10.180 50.199 1.00 26.14 272 ARG A O 1
ATOM 4136 N N . ARG A 1 293 ? 27.413 10.800 51.783 1.00 18.85 273 ARG A N 1
ATOM 4137 C CA . ARG A 1 293 ? 28.136 12.011 52.172 1.00 19.89 273 ARG A CA 1
ATOM 4138 C C . ARG A 1 293 ? 27.907 12.272 53.651 1.00 18.91 273 ARG A C 1
ATOM 4139 O O . ARG A 1 293 ? 26.810 12.090 54.166 1.00 18.88 273 ARG A O 1
ATOM 4160 N N . GLU A 1 294 ? 28.929 12.731 54.332 1.00 20.81 274 GLU A N 1
ATOM 4161 C CA A GLU A 1 294 ? 28.784 13.065 55.736 0.45 20.76 274 GLU A CA 1
ATOM 4162 C CA B GLU A 1 294 ? 28.781 13.069 55.740 0.55 20.67 274 GLU A CA 1
ATOM 4163 C C . GLU A 1 294 ? 27.690 14.106 55.988 1.00 20.26 274 GLU A C 1
ATOM 4164 O O . GLU A 1 294 ? 27.493 15.058 55.210 1.00 21.23 274 GLU A O 1
ATOM 4185 N N . LEU A 1 295 ? 26.974 13.957 57.111 1.00 19.06 275 LEU A N 1
ATOM 4186 C CA . LEU A 1 295 ? 26.006 14.920 57.598 1.00 17.45 275 LEU A CA 1
ATOM 4187 C C . LEU A 1 295 ? 26.345 15.147 59.068 1.00 19.39 275 LEU A C 1
ATOM 4188 O O . LEU A 1 295 ? 25.853 14.442 59.951 1.00 20.21 275 LEU A O 1
ATOM 4204 N N . PRO A 1 296 ? 27.208 16.120 59.365 1.00 18.48 276 PRO A N 1
ATOM 4205 C CA . PRO A 1 296 ? 27.600 16.391 60.733 1.00 20.99 276 PRO A CA 1
ATOM 4206 C C . PRO A 1 296 ? 26.479 16.858 61.646 1.00 18.77 276 PRO A C 1
ATOM 4207 O O . PRO A 1 296 ? 25.435 17.364 61.198 1.00 16.83 276 PRO A O 1
ATOM 4218 N N . ALA A 1 297 ? 26.726 16.722 62.948 1.00 21.80 277 ALA A N 1
ATOM 4219 C CA . ALA A 1 297 ? 25.744 17.099 63.958 1.00 21.59 277 ALA A CA 1
ATOM 4220 C C . ALA A 1 297 ? 25.283 18.528 63.791 1.00 20.93 277 ALA A C 1
ATOM 4221 O O . ALA A 1 297 ? 24.093 18.819 63.950 1.00 19.99 277 ALA A O 1
ATOM 4228 N N . ALA A 1 298 ? 26.181 19.455 63.478 1.00 19.12 278 ALA A N 1
ATOM 4229 C CA . ALA A 1 298 ? 25.764 20.848 63.417 1.00 19.76 278 ALA A CA 1
ATOM 4230 C C . ALA A 1 298 ? 24.841 21.094 62.245 1.00 21.65 278 ALA A C 1
ATOM 4231 O O . ALA A 1 298 ? 23.942 21.941 62.319 1.00 21.80 278 ALA A O 1
ATOM 4238 N N . ASP A 1 299 ? 25.023 20.357 61.155 1.00 17.25 279 ASP A N 1
ATOM 4239 C CA . ASP A 1 299 ? 24.104 20.408 60.035 1.00 17.11 279 ASP A CA 1
ATOM 4240 C C . ASP A 1 299 ? 22.785 19.734 60.346 1.00 15.13 279 ASP A C 1
ATOM 4241 O O . ASP A 1 299 ? 21.703 20.270 60.023 1.00 15.29 279 ASP A O 1
ATOM 4250 N N . GLU A 1 300 ? 22.827 18.570 60.994 1.00 15.39 280 GLU A N 1
ATOM 4251 C CA . GLU A 1 300 ? 21.601 17.909 61.408 1.00 17.42 280 GLU A CA 1
ATOM 4252 C C . GLU A 1 300 ? 20.777 18.798 62.316 1.00 15.95 280 GLU A C 1
ATOM 4253 O O . GLU A 1 300 ? 19.541 18.876 62.187 1.00 16.88 280 GLU A O 1
ATOM 4265 N N . ALA A 1 301 ? 21.419 19.563 63.170 1.00 16.90 281 ALA A N 1
ATOM 4266 C CA . ALA A 1 301 ? 20.763 20.491 64.075 1.00 18.26 281 ALA A CA 1
ATOM 4267 C C . ALA A 1 301 ? 20.154 21.679 63.358 1.00 17.99 281 ALA A C 1
ATOM 4268 O O . ALA A 1 301 ? 19.274 22.326 63.962 1.00 21.65 281 ALA A O 1
ATOM 4275 N N . MET A 1 302 ? 20.471 21.905 62.090 1.00 14.04 282 MET A N 1
ATOM 4276 C CA . MET A 1 302 ? 19.865 22.958 61.300 1.00 14.18 282 MET A CA 1
ATOM 4277 C C . MET A 1 302 ? 18.725 22.461 60.428 1.00 14.03 282 MET A C 1
ATOM 4278 O O . MET A 1 302 ? 18.066 23.242 59.756 1.00 13.59 282 MET A O 1
ATOM 4292 N N . LEU A 1 303 ? 18.472 21.159 60.385 1.00 13.68 283 LEU A N 1
ATOM 4293 C CA . LEU A 1 303 ? 17.388 20.659 59.530 1.00 13.21 283 LEU A CA 1
ATOM 4294 C C . LEU A 1 303 ? 16.033 21.276 59.869 1.00 14.42 283 LEU A C 1
ATOM 4295 O O . LEU A 1 303 ? 15.341 21.714 58.935 1.00 13.95 283 LEU A O 1
ATOM 4311 N N . PRO A 1 304 ? 15.666 21.427 61.128 1.00 13.86 284 PRO A N 1
ATOM 4312 C CA . PRO A 1 304 ? 14.378 22.088 61.418 1.00 14.12 284 PRO A CA 1
ATOM 4313 C C . PRO A 1 304 ? 14.353 23.523 60.917 1.00 14.17 284 PRO A C 1
ATOM 4314 O O . PRO A 1 304 ? 13.312 23.993 60.390 1.00 14.03 284 PRO A O 1
ATOM 4325 N N . SER A 1 305 ? 15.474 24.255 61.041 1.00 13.83 285 SER A N 1
ATOM 4326 C CA . SER A 1 305 ? 15.552 25.598 60.496 1.00 12.34 285 SER A CA 1
ATOM 4327 C C . SER A 1 305 ? 15.275 25.606 59.001 1.00 12.79 285 SER A C 1
ATOM 4328 O O . SER A 1 305 ? 14.567 26.495 58.499 1.00 13.11 285 SER A O 1
ATOM 4336 N N . PHE A 1 306 ? 15.829 24.661 58.251 1.00 12.37 286 PHE A N 1
ATOM 4337 C CA . PHE A 1 306 ? 15.606 24.624 56.824 1.00 11.72 286 PHE A CA 1
ATOM 4338 C C . PHE A 1 306 ? 14.195 24.238 56.443 1.00 11.79 286 PHE A C 1
ATOM 4339 O O . PHE A 1 306 ? 13.689 24.687 55.416 1.00 12.14 286 PHE A O 1
ATOM 4356 N N . VAL A 1 307 ? 13.575 23.354 57.216 1.00 11.88 287 VAL A N 1
ATOM 4357 C CA . VAL A 1 307 ? 12.148 23.076 57.030 1.00 11.65 287 VAL A CA 1
ATOM 4358 C C . VAL A 1 307 ? 11.348 24.362 57.207 1.00 11.74 287 VAL A C 1
ATOM 4359 O O . VAL A 1 307 ? 10.436 24.647 56.421 1.00 11.96 287 VAL A O 1
ATOM 4372 N N . PHE A 1 308 ? 11.631 25.106 58.263 1.00 12.11 288 PHE A N 1
ATOM 4373 C CA . PHE A 1 308 ? 10.899 26.343 58.540 1.00 12.47 288 PHE A CA 1
ATOM 4374 C C . PHE A 1 308 ? 11.139 27.418 57.475 1.00 12.12 288 PHE A C 1
ATOM 4375 O O . PHE A 1 308 ? 10.208 28.100 57.060 1.00 13.13 288 PHE A O 1
ATOM 4392 N N . LEU A 1 309 ? 12.362 27.503 56.959 1.00 12.84 289 LEU A N 1
ATOM 4393 C CA . LEU A 1 309 ? 12.646 28.403 55.833 1.00 12.67 289 LEU A CA 1
ATOM 4394 C C . LEU A 1 309 ? 11.784 28.037 54.633 1.00 12.19 289 LEU A C 1
ATOM 4395 O O . LEU A 1 309 ? 11.155 28.899 53.999 1.00 13.33 289 LEU A O 1
ATOM 4411 N N . ARG A 1 310 ? 11.741 26.738 54.288 1.00 12.19 290 ARG A N 1
ATOM 4412 C CA . ARG A 1 310 ? 10.888 26.312 53.159 1.00 11.84 290 ARG A CA 1
ATOM 4413 C C . ARG A 1 310 ? 9.415 26.643 53.419 1.00 12.13 290 ARG A C 1
ATOM 4414 O O . ARG A 1 310 ? 8.706 27.063 52.502 1.00 12.34 290 ARG A O 1
ATOM 4435 N N . ARG A 1 311 ? 8.953 26.404 54.649 1.00 11.72 291 ARG A N 1
ATOM 4436 C CA . ARG A 1 311 ? 7.570 26.696 54.997 1.00 11.20 291 ARG A CA 1
ATOM 4437 C C . ARG A 1 311 ? 7.213 28.147 54.733 1.00 12.73 291 ARG A C 1
ATOM 4438 O O . ARG A 1 311 ? 6.178 28.441 54.144 1.00 12.55 291 ARG A O 1
ATOM 4459 N N . LEU A 1 312 ? 8.060 29.098 55.170 1.00 12.17 292 LEU A N 1
ATOM 4460 C CA . LEU A 1 312 ? 7.769 30.515 54.952 1.00 12.65 292 LEU A CA 1
ATOM 4461 C C . LEU A 1 312 ? 7.791 30.839 53.479 1.00 12.69 292 LEU A C 1
ATOM 4462 O O . LEU A 1 312 ? 6.988 31.623 53.005 1.00 14.13 292 LEU A O 1
ATOM 4478 N N . LEU A 1 313 ? 8.778 30.292 52.753 1.00 12.81 293 LEU A N 1
ATOM 4479 C CA . LEU A 1 313 ? 8.823 30.501 51.326 1.00 13.01 293 LEU A CA 1
ATOM 4480 C C . LEU A 1 313 ? 7.564 30.037 50.618 1.00 13.67 293 LEU A C 1
ATOM 4481 O O . LEU A 1 313 ? 7.086 30.692 49.694 1.00 14.23 293 LEU A O 1
ATOM 4497 N N . LEU A 1 314 ? 7.090 28.835 50.964 1.00 13.24 294 LEU A N 1
ATOM 4498 C CA . LEU A 1 314 ? 5.883 28.312 50.334 1.00 12.94 294 LEU A CA 1
ATOM 4499 C C . LEU A 1 314 ? 4.630 29.055 50.749 1.00 13.89 294 LEU A C 1
ATOM 4500 O O . LEU A 1 314 ? 3.691 29.161 49.962 1.00 14.66 294 LEU A O 1
ATOM 4516 N N . LEU A 1 315 ? 4.609 29.599 51.962 1.00 13.18 295 LEU A N 1
ATOM 4517 C CA . LEU A 1 315 ? 3.503 30.468 52.354 1.00 13.86 295 LEU A CA 1
ATOM 4518 C C . LEU A 1 315 ? 3.494 31.761 51.525 1.00 14.09 295 LEU A C 1
ATOM 4519 O O . LEU A 1 315 ? 2.449 32.176 51.047 1.00 15.96 295 LEU A O 1
ATOM 4535 N N . ALA A 1 316 ? 4.690 32.316 51.273 1.00 14.50 296 ALA A N 1
ATOM 4536 C CA . ALA A 1 316 ? 4.791 33.454 50.362 1.00 15.84 296 ALA A CA 1
ATOM 4537 C C . ALA A 1 316 ? 4.313 33.078 48.970 1.00 15.59 296 ALA A C 1
ATOM 4538 O O . ALA A 1 316 ? 3.546 33.821 48.354 1.00 19.25 296 ALA A O 1
ATOM 4545 N N . TRP A 1 317 ? 4.800 31.939 48.450 1.00 16.85 297 TRP A N 1
ATOM 4546 C CA . TRP A 1 317 ? 4.370 31.506 47.122 1.00 19.53 297 TRP A CA 1
ATOM 4547 C C . TRP A 1 317 ? 2.852 31.354 47.063 1.00 18.96 297 TRP A C 1
ATOM 4548 O O . TRP A 1 317 ? 2.196 31.809 46.108 1.00 20.45 297 TRP A O 1
ATOM 4569 N N . MET A 1 318 ? 2.272 30.682 48.061 1.00 21.07 298 MET A N 1
ATOM 4570 C CA . MET A 1 318 ? 0.826 30.539 48.135 1.00 23.77 298 MET A CA 1
ATOM 4571 C C . MET A 1 318 ? 0.131 31.884 48.114 1.00 24.21 298 MET A C 1
ATOM 4572 O O . MET A 1 318 ? -0.842 32.064 47.373 1.00 25.62 298 MET A O 1
ATOM 4586 N N . GLY A 1 319 ? 0.581 32.844 48.933 1.00 22.12 299 GLY A N 1
ATOM 4587 C CA . GLY A 1 319 ? -0.027 34.183 48.937 1.00 24.37 299 GLY A CA 1
ATOM 4588 C C . GLY A 1 319 ? 0.059 34.870 47.595 1.00 29.42 299 GLY A C 1
ATOM 4589 O O . GLY A 1 319 ? -0.880 35.557 47.172 1.00 28.53 299 GLY A O 1
ATOM 4593 N N . SER A 1 320 ? 1.196 34.725 46.912 1.00 33.88 300 SER A N 1
ATOM 4594 C CA . SER A 1 320 ? 1.369 35.326 45.592 1.00 38.34 300 SER A CA 1
ATOM 4595 C C . SER A 1 320 ? 0.406 34.753 44.567 1.00 49.03 300 SER A C 1
ATOM 4596 O O . SER A 1 320 ? 0.136 35.410 43.558 1.00 49.75 300 SER A O 1
ATOM 4604 N N . HIS A 1 321 ? -0.121 33.548 44.797 1.00 56.39 301 HIS A N 1
ATOM 4605 C CA . HIS A 1 321 ? -1.039 32.911 43.857 1.00 57.57 301 HIS A CA 1
ATOM 4606 C C . HIS A 1 321 ? -2.439 32.726 44.444 1.00 52.48 301 HIS A C 1
ATOM 4607 O O . HIS A 1 321 ? -3.222 31.915 43.935 1.00 46.25 301 HIS A O 1
ATOM 4621 N N . THR A 1 322 ? -2.774 33.470 45.496 1.00 56.19 302 THR A N 1
ATOM 4622 C CA . THR A 1 322 ? -4.093 33.433 46.114 1.00 46.89 302 THR A CA 1
ATOM 4623 C C . THR A 1 322 ? -4.765 34.771 45.845 1.00 47.57 302 THR A C 1
ATOM 4624 O O . THR A 1 322 ? -4.170 35.826 46.087 1.00 49.21 302 THR A O 1
ATOM 4635 N N . HIS A 1 323 ? -5.998 34.733 45.341 1.00 55.39 303 HIS A N 1
ATOM 4636 C CA . HIS A 1 323 ? -6.784 35.953 45.194 1.00 63.11 303 HIS A CA 1
ATOM 4637 C C . HIS A 1 323 ? -8.280 35.652 45.104 1.00 60.92 303 HIS A C 1
ATOM 4638 O O . HIS A 1 323 ? -9.023 36.371 44.426 1.00 62.57 303 HIS A O 1
ATOM 4652 N N . SER A 1 324 ? -8.738 34.601 45.784 1.00 51.75 304 SER A N 1
ATOM 4653 C CA . SER A 1 324 ? -10.144 34.208 45.741 1.00 48.44 304 SER A CA 1
ATOM 4654 C C . SER A 1 324 ? -10.542 33.625 47.096 1.00 43.00 304 SER A C 1
ATOM 4655 O O . SER A 1 324 ? -9.694 33.299 47.929 1.00 43.33 304 SER A O 1
ATOM 4663 N N . ARG A 1 325 ? -11.847 33.459 47.301 1.00 40.93 305 ARG A N 1
ATOM 4664 C CA . ARG A 1 325 ? -12.364 32.811 48.504 1.00 43.74 305 ARG A CA 1
ATOM 4665 C C . ARG A 1 325 ? -11.847 31.379 48.650 1.00 37.53 305 ARG A C 1
ATOM 4666 O O . ARG A 1 325 ? -11.426 30.954 49.739 1.00 33.37 305 ARG A O 1
ATOM 4687 N N . GLU A 1 326 ? -11.841 30.621 47.552 1.00 40.75 306 GLU A N 1
ATOM 4688 C CA . GLU A 1 326 ? -11.377 29.233 47.592 1.00 37.02 306 GLU A CA 1
ATOM 4689 C C . GLU A 1 326 ? -9.885 29.142 47.879 1.00 37.97 306 GLU A C 1
ATOM 4690 O O . GLU A 1 326 ? -9.440 28.352 48.723 1.00 38.99 306 GLU A O 1
ATOM 4702 N N . SER A 1 327 ? -9.079 29.930 47.181 1.00 32.76 307 SER A N 1
ATOM 4703 C CA . SER A 1 327 ? -7.665 29.913 47.475 1.00 32.33 307 SER A CA 1
ATOM 4704 C C . SER A 1 327 ? -7.443 30.361 48.903 1.00 30.49 307 SER A C 1
ATOM 4705 O O . SER A 1 327 ? -6.579 29.808 49.598 1.00 28.53 307 SER A O 1
ATOM 4713 N N . ALA A 1 328 ? -8.259 31.310 49.394 1.00 28.57 308 ALA A N 1
ATOM 4714 C CA . ALA A 1 328 ? -7.967 31.866 50.711 1.00 22.32 308 ALA A CA 1
ATOM 4715 C C . ALA A 1 328 ? -8.080 30.804 51.787 1.00 20.31 308 ALA A C 1
ATOM 4716 O O . ALA A 1 328 ? -7.284 30.797 52.717 1.00 19.45 308 ALA A O 1
ATOM 4723 N N . THR A 1 329 ? -9.069 29.910 51.702 1.00 19.56 309 THR A N 1
ATOM 4724 C CA A THR A 1 329 ? -9.216 28.879 52.726 0.52 20.37 309 THR A CA 1
ATOM 4725 C CA B THR A 1 329 ? -9.212 28.883 52.728 0.48 20.62 309 THR A CA 1
ATOM 4726 C C . THR A 1 329 ? -7.973 28.003 52.795 1.00 19.87 309 THR A C 1
ATOM 4727 O O . THR A 1 329 ? -7.508 27.618 53.890 1.00 21.39 309 THR A O 1
ATOM 4748 N N . LYS A 1 330 ? -7.375 27.694 51.645 1.00 19.64 310 LYS A N 1
ATOM 4749 C CA . LYS A 1 330 ? -6.177 26.871 51.660 1.00 18.05 310 LYS A CA 1
ATOM 4750 C C . LYS A 1 330 ? -4.993 27.611 52.267 1.00 17.34 310 LYS A C 1
ATOM 4751 O O . LYS A 1 330 ? -4.200 27.029 53.009 1.00 17.45 310 LYS A O 1
ATOM 4770 N N . ALA A 1 331 ? -4.846 28.907 51.950 1.00 16.40 311 ALA A N 1
ATOM 4771 C CA . ALA A 1 331 ? -3.780 29.721 52.524 1.00 15.16 311 ALA A CA 1
ATOM 4772 C C . ALA A 1 331 ? -3.982 29.873 54.027 1.00 14.22 311 ALA A C 1
ATOM 4773 O O . ALA A 1 331 ? -3.014 29.803 54.783 1.00 14.32 311 ALA A O 1
ATOM 4780 N N . ILE A 1 332 ? -5.233 30.076 54.456 1.00 14.87 312 ILE A N 1
ATOM 4781 C CA . ILE A 1 332 ? -5.543 30.181 55.876 1.00 14.68 312 ILE A CA 1
ATOM 4782 C C . ILE A 1 332 ? -5.077 28.933 56.615 1.00 13.57 312 ILE A C 1
ATOM 4783 O O . ILE A 1 332 ? -4.411 29.007 57.664 1.00 13.74 312 ILE A O 1
ATOM 4799 N N . SER A 1 333 ? -5.395 27.762 56.063 1.00 13.39 313 SER A N 1
ATOM 4800 C CA A SER A 1 333 ? -4.976 26.490 56.673 0.46 13.41 313 SER A CA 1
ATOM 4801 C CA B SER A 1 333 ? -4.970 26.534 56.741 0.54 13.37 313 SER A CA 1
ATOM 4802 C C . SER A 1 333 ? -3.458 26.351 56.698 1.00 12.99 313 SER A C 1
ATOM 4803 O O . SER A 1 333 ? -2.862 25.954 57.713 1.00 13.91 313 SER A O 1
ATOM 4818 N N . TYR A 1 334 ? -2.813 26.678 55.595 1.00 12.40 314 TYR A N 1
ATOM 4819 C CA . TYR A 1 334 ? -1.350 26.558 55.552 1.00 12.24 314 TYR A CA 1
ATOM 4820 C C . TYR A 1 334 ? -0.711 27.526 56.522 1.00 12.84 314 TYR A C 1
ATOM 4821 O O . TYR A 1 334 ? 0.298 27.195 57.179 1.00 13.15 314 TYR A O 1
ATOM 4839 N N . ALA A 1 335 ? -1.229 28.735 56.600 1.00 11.93 315 ALA A N 1
ATOM 4840 C CA . ALA A 1 335 ? -0.729 29.693 57.572 1.00 13.16 315 ALA A CA 1
ATOM 4841 C C . ALA A 1 335 ? -0.878 29.173 58.994 1.00 13.26 315 ALA A C 1
ATOM 4842 O O . ALA A 1 335 ? 0.043 29.336 59.812 1.00 12.81 315 ALA A O 1
ATOM 4849 N N . ALA A 1 336 ? -2.013 28.554 59.321 1.00 12.62 316 ALA A N 1
ATOM 4850 C CA . ALA A 1 336 ? -2.215 28.003 60.664 1.00 12.51 316 ALA A CA 1
ATOM 4851 C C . ALA A 1 336 ? -1.207 26.902 60.980 1.00 13.88 316 ALA A C 1
ATOM 4852 O O . ALA A 1 336 ? -0.628 26.901 62.080 1.00 13.35 316 ALA A O 1
ATOM 4859 N N . GLY A 1 337 ? -0.944 26.017 60.019 1.00 12.55 317 GLY A N 1
ATOM 4860 C CA . GLY A 1 337 ? 0.068 24.986 60.261 1.00 12.89 317 GLY A CA 1
ATOM 4861 C C . GLY A 1 337 ? 1.464 25.592 60.370 1.00 12.39 317 GLY A C 1
ATOM 4862 O O . GLY A 1 337 ? 2.283 25.109 61.163 1.00 14.08 317 GLY A O 1
ATOM 4866 N N . SER A 1 338 ? 1.721 26.700 59.684 1.00 11.57 318 SER A N 1
ATOM 4867 C CA . SER A 1 338 ? 3.012 27.368 59.793 1.00 11.94 318 SER A CA 1
ATOM 4868 C C . SER A 1 338 ? 3.189 27.918 61.207 1.00 12.98 318 SER A C 1
ATOM 4869 O O . SER A 1 338 ? 4.303 27.893 61.765 1.00 13.56 318 SER A O 1
ATOM 4877 N N . CYS A 1 339 ? 2.113 28.438 61.800 1.00 12.58 319 CYS A N 1
ATOM 4878 C CA . CYS A 1 339 ? 2.157 28.944 63.159 1.00 12.73 319 CYS A CA 1
ATOM 4879 C C . CYS A 1 339 ? 2.409 27.837 64.173 1.00 14.54 319 CYS A C 1
ATOM 4880 O O . CYS A 1 339 ? 3.137 28.054 65.165 1.00 15.05 319 CYS A O 1
ATOM 4888 N N . ALA A 1 340 ? 1.789 26.666 63.998 1.00 13.55 320 ALA A N 1
ATOM 4889 C CA . ALA A 1 340 ? 2.055 25.536 64.866 1.00 14.28 320 ALA A CA 1
ATOM 4890 C C . ALA A 1 340 ? 3.530 25.156 64.811 1.00 14.04 320 ALA A C 1
ATOM 4891 O O . ALA A 1 340 ? 4.147 24.905 65.866 1.00 16.01 320 ALA A O 1
ATOM 4898 N N . LEU A 1 341 ? 4.106 25.113 63.611 1.00 13.34 321 LEU A N 1
ATOM 4899 C CA . LEU A 1 341 ? 5.531 24.843 63.466 1.00 14.29 321 LEU A CA 1
ATOM 4900 C C . LEU A 1 341 ? 6.358 25.936 64.137 1.00 14.56 321 LEU A C 1
ATOM 4901 O O . LEU A 1 341 ? 7.354 25.641 64.828 1.00 15.06 321 LEU A O 1
ATOM 4917 N N . ALA A 1 342 ? 5.993 27.202 63.956 1.00 13.47 322 ALA A N 1
ATOM 4918 C CA . ALA A 1 342 ? 6.714 28.320 64.554 1.00 12.80 322 ALA A CA 1
ATOM 4919 C C . ALA A 1 342 ? 6.746 28.198 66.071 1.00 14.64 322 ALA A C 1
ATOM 4920 O O . ALA A 1 342 ? 7.787 28.453 66.693 1.00 14.91 322 ALA A O 1
ATOM 4927 N N . GLU A 1 343 ? 5.623 27.807 66.696 1.00 14.59 323 GLU A N 1
ATOM 4928 C CA . GLU A 1 343 ? 5.609 27.685 68.138 1.00 15.59 323 GLU A CA 1
ATOM 4929 C C . GLU A 1 343 ? 6.563 26.594 68.613 1.00 16.29 323 GLU A C 1
ATOM 4930 O O . GLU A 1 343 ? 7.254 26.747 69.624 1.00 18.35 323 GLU A O 1
ATOM 4942 N N . ARG A 1 344 ? 6.593 25.468 67.890 1.00 16.12 324 ARG A N 1
ATOM 4943 C CA . ARG A 1 344 ? 7.510 24.389 68.231 1.00 15.69 324 ARG A CA 1
ATOM 4944 C C . ARG A 1 344 ? 8.965 24.829 68.045 1.00 15.02 324 ARG A C 1
ATOM 4945 O O . ARG A 1 344 ? 9.828 24.534 68.882 1.00 16.58 324 ARG A O 1
ATOM 4966 N N . TYR A 1 345 ? 9.241 25.579 66.972 1.00 14.07 325 TYR A N 1
ATOM 4967 C CA . TYR A 1 345 ? 10.583 26.097 66.702 1.00 14.69 325 TYR A CA 1
ATOM 4968 C C . TYR A 1 345 ? 11.031 27.023 67.823 1.00 14.72 325 TYR A C 1
ATOM 4969 O O . TYR A 1 345 ? 12.130 26.877 68.374 1.00 16.50 325 TYR A O 1
ATOM 4987 N N . LEU A 1 346 ? 10.148 27.929 68.243 1.00 16.11 326 LEU A N 1
ATOM 4988 C CA . LEU A 1 346 ? 10.500 28.879 69.287 1.00 16.55 326 LEU A CA 1
ATOM 4989 C C . LEU A 1 346 ? 10.706 28.212 70.633 1.00 18.57 326 LEU A C 1
ATOM 4990 O O . LEU A 1 346 ? 11.655 28.541 71.361 1.00 19.32 326 LEU A O 1
ATOM 5006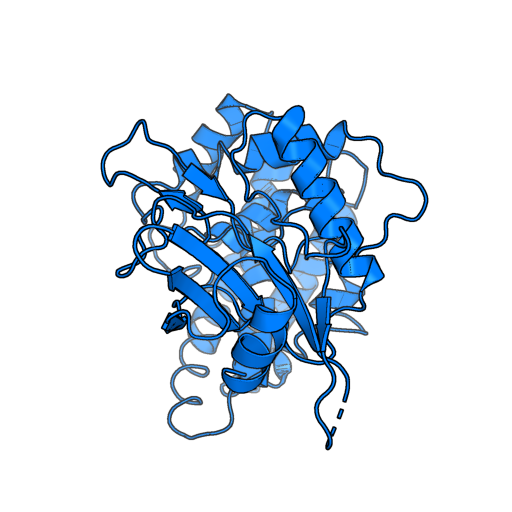 N N . SER A 1 347 ? 9.844 27.238 70.971 1.00 17.29 327 SER A N 1
ATOM 5007 C CA . SER A 1 347 ? 9.943 26.589 72.277 1.00 18.77 327 SER A CA 1
ATOM 5008 C C . SER A 1 347 ? 11.146 25.677 72.410 1.00 19.38 327 SER A C 1
ATOM 5009 O O . SER A 1 347 ? 11.526 25.350 73.539 1.00 22.21 327 SER A O 1
ATOM 5017 N N . SER A 1 348 ? 11.768 25.297 71.303 1.00 18.18 328 SER A N 1
ATOM 5018 C CA . SER A 1 348 ? 12.965 24.461 71.325 1.00 19.15 328 SER A CA 1
ATOM 5019 C C . SER A 1 348 ? 14.220 25.237 70.953 1.00 20.23 328 SER A C 1
ATOM 5020 O O . SER A 1 348 ? 15.252 24.636 70.703 1.00 21.63 328 SER A O 1
ATOM 5028 N N . ASP A 1 349 ? 14.157 26.571 70.939 1.00 20.09 329 ASP A N 1
ATOM 5029 C CA A ASP A 1 349 ? 15.302 27.391 70.559 0.53 21.62 329 ASP A CA 1
ATOM 5030 C CA B ASP A 1 349 ? 15.304 27.393 70.556 0.47 21.68 329 ASP A CA 1
ATOM 5031 C C . ASP A 1 349 ? 15.805 27.031 69.166 1.00 20.11 329 ASP A C 1
ATOM 5032 O O . ASP A 1 349 ? 16.998 27.086 68.879 1.00 23.64 329 ASP A O 1
ATOM 5049 N N . GLY A 1 350 ? 14.893 26.689 68.298 1.00 19.18 330 GLY A N 1
ATOM 5050 C CA . GLY A 1 350 ? 15.175 26.383 66.923 1.00 21.04 330 GLY A CA 1
ATOM 5051 C C . GLY A 1 350 ? 15.618 24.982 66.643 1.00 21.68 330 GLY A C 1
ATOM 5052 O O . GLY A 1 350 ? 16.011 24.704 65.509 1.00 24.08 330 GLY A O 1
ATOM 5056 N N . LEU A 1 351 ? 15.618 24.092 67.627 1.00 22.37 331 LEU A N 1
ATOM 5057 C CA . LEU A 1 351 ? 16.168 22.761 67.433 1.00 24.31 331 LEU A CA 1
ATOM 5058 C C . LEU A 1 351 ? 15.156 21.693 67.034 1.00 23.91 331 LEU A C 1
ATOM 5059 O O . LEU A 1 351 ? 15.597 20.614 66.607 1.00 30.14 331 LEU A O 1
ATOM 5075 N N . ARG A 1 352 ? 13.862 21.909 67.185 1.00 23.51 332 ARG A N 1
ATOM 5076 C CA . ARG A 1 352 ? 12.863 20.894 66.868 1.00 26.98 332 ARG A CA 1
ATOM 5077 C C . ARG A 1 352 ? 11.556 21.487 66.358 1.00 25.21 332 ARG A C 1
ATOM 5078 O O . ARG A 1 352 ? 11.110 22.559 66.799 1.00 24.89 332 ARG A O 1
ATOM 5099 N N . LEU A 1 353 ? 10.948 20.838 65.363 1.00 21.96 333 LEU A N 1
ATOM 5100 C CA . LEU A 1 353 ? 9.608 21.189 64.947 1.00 22.37 333 LEU A CA 1
ATOM 5101 C C . LEU A 1 353 ? 8.519 20.241 65.418 1.00 25.71 333 LEU A C 1
ATOM 5102 O O . LEU A 1 353 ? 7.347 20.584 65.271 1.00 31.40 333 LEU A O 1
ATOM 5118 N N . THR A 1 354 ? 8.873 19.098 65.948 1.00 31.47 334 THR A N 1
ATOM 5119 C CA . THR A 1 354 ? 7.893 18.169 66.466 1.00 45.20 334 THR A CA 1
ATOM 5120 C C . THR A 1 354 ? 8.018 18.196 67.982 1.00 50.94 334 THR A C 1
ATOM 5121 O O . THR A 1 354 ? 9.037 18.660 68.523 1.00 40.73 334 THR A O 1
#

Organism: Mycolicibacterium smegmatis (strain ATCC 700084 / mc(2)155) (NCBI:txid246196)

Radius of gyration: 19.97 Å; Cα contacts (8 Å, |Δi|>4): 583; chains: 1; bounding box: 47×44×59 Å

Solvent-accessible surface area: 14527 Å² total; per-residue (Å²): 78,76,89,11,0,94,63,0,0,70,78,7,124,11,49,78,144,14,61,42,141,105,5,131,19,32,80,6,20,9,6,2,0,58,48,81,177,86,52,0,11,0,10,0,5,59,105,110,44,9,103,46,100,23,0,75,5,1,1,42,0,1,33,13,0,89,111,85,23,97,10,59,9,10,42,16,38,74,9,163,95,49,128,73,7,3,57,8,97,56,100,176,98,61,27,26,0,0,2,12,91,58,9,39,17,0,93,60,138,48,59,29,4,73,72,136,17,3,95,26,0,0,68,10,0,0,6,1,0,78,2,7,82,125,43,124,98,51,111,74,35,21,20,33,28,4,39,45,79,45,1,21,21,139,68,36,58,23,26,127,2,41,105,5,57,26,16,36,94,86,53,40,66,66,0,45,158,0,16,58,14,0,56,151,30,5,122,148,16,25,70,28,116,82,58,44,10,1,1,0,1,10,0,55,18,46,2,0,1,1,77,39,88,95,105,183,39,69,20,8,0,16,19,1,4,17,0,0,39,0,15,7,1,2,1,0,0,0,3,0,10,73,50,1,87,26,125,108,5,31,117,14,32,133,45,0,10,54,1,0,110,75,100,42,131,5,55,80,51,6,65,43,7,0,11,0,0,0,0,2,5,2,0,0,6,0,1,64,38,14,64,100,13,156,51,211,121,28,20,71,136,1,93,75,15,0,59,15,0,14,39,2,0,101,95,0,54,96,24,95,0,91,146,5,102